Protein AF-A0A0M9A047-F1 (afdb_monomer_lite)

InterPro domains:
  IPR001357 BRCT domain [PF00533] (58-125)
  IPR001357 BRCT domain [PS50172] (48-127)
  IPR001357 BRCT domain [PS50172] (145-194)
  IPR001357 BRCT domain [SM00292] (45-128)
  IPR022047 Microcephalin-like [PTHR14625] (48-127)
  IPR036420 BRCT domain superfamily [G3DSA:3.40.50.10190] (57-127)
  IPR036420 BRCT domain superfamily [G3DSA:3.40.50.10190] (128-192)
  IPR036420 BRCT domain superfamily [SSF52113] (58-127)
  IPR036420 BRCT domain superfamily [SSF52113] (132-192)

Sequence (194 aa):
MINDDILQRLEENRENFNREKTRNVYTEGRNSSDDFQLLKNSFIVHVMKNKTRENRLNIVATGLSNEDKDIVKSVVKILGLAKIESNVTKNTTHVVTTGIRTINLLHGIIRGCWLVTLEWVLKSLEKTCGYIYVQKNTTPPYKILRDLIKAAGGSVTECPETARILIGIGGLKETWILDCITSGELQSHDQYKQ

Foldseek 3Di:
DPDPVVVVVVVVVVVVVVVVVVPDPDDDDDDPPPPPDDDPDDDDPPVPVDPDDLQEAEEEEPQDDPVLVVVLVVLSVVLVRYDYDPADDLRHAEYEHPPPPDPRVVSCVVNVHHYHYSVVSVVVSQPRQWEEEEDQPAVVGPVVLQVLCVVLSHHYDPDPVRGPAYEDDQGFDSVQSVCCSVVVHRDDRPVGGD

Structure (mmCIF, N/CA/C/O backbone):
data_AF-A0A0M9A047-F1
#
_entry.id   AF-A0A0M9A047-F1
#
loop_
_atom_site.group_PDB
_atom_site.id
_atom_site.type_symbol
_atom_site.label_atom_id
_atom_site.label_alt_id
_atom_site.label_comp_id
_atom_site.label_asym_id
_atom_site.label_entity_id
_atom_site.label_seq_id
_atom_site.pdbx_PDB_ins_code
_atom_site.Cartn_x
_atom_site.Cartn_y
_atom_site.Cartn_z
_atom_site.occupancy
_atom_site.B_iso_or_equiv
_atom_site.auth_seq_id
_atom_site.auth_comp_id
_atom_site.auth_asym_id
_atom_site.auth_atom_id
_atom_site.pdbx_PDB_model_num
ATOM 1 N N . MET A 1 1 ? -34.992 15.340 -78.159 1.00 50.16 1 MET A N 1
ATOM 2 C CA . MET A 1 1 ? -34.455 14.115 -77.535 1.00 50.16 1 MET A CA 1
ATOM 3 C C . MET A 1 1 ? -33.390 14.554 -76.555 1.00 50.16 1 MET A C 1
ATOM 5 O O . MET A 1 1 ? -32.298 14.906 -76.974 1.00 50.16 1 MET A O 1
ATOM 9 N N . ILE A 1 2 ? -33.763 14.703 -75.286 1.00 50.91 2 ILE A N 1
ATOM 10 C CA . ILE A 1 2 ? -32.805 14.981 -74.214 1.00 50.91 2 ILE A CA 1
ATOM 11 C C . ILE A 1 2 ? -32.234 13.615 -73.842 1.00 50.91 2 ILE A C 1
ATOM 13 O O . ILE A 1 2 ? -32.997 12.698 -73.567 1.00 50.91 2 ILE A O 1
ATOM 17 N N . ASN A 1 3 ? -30.921 13.468 -73.991 1.00 52.72 3 ASN A N 1
ATOM 18 C CA . ASN A 1 3 ? -30.223 12.189 -73.928 1.00 52.72 3 ASN A CA 1
ATOM 19 C C . ASN A 1 3 ? -30.379 11.552 -72.540 1.00 52.72 3 ASN A C 1
ATOM 21 O O . ASN A 1 3 ? -29.843 12.089 -71.571 1.00 52.72 3 ASN A O 1
ATOM 25 N N . ASP A 1 4 ? -31.034 10.391 -72.462 1.00 64.38 4 ASP A N 1
ATOM 26 C CA . ASP A 1 4 ? -31.143 9.580 -71.236 1.00 64.38 4 ASP A CA 1
ATOM 27 C C . ASP A 1 4 ? -29.761 9.235 -70.632 1.00 64.38 4 ASP A C 1
ATOM 29 O O . ASP A 1 4 ? -29.622 9.091 -69.420 1.00 64.38 4 ASP A O 1
ATOM 33 N N . ASP A 1 5 ? -28.706 9.237 -71.456 1.00 61.94 5 ASP A N 1
ATOM 34 C CA . ASP A 1 5 ? -27.296 9.101 -71.049 1.00 61.94 5 ASP A CA 1
ATOM 35 C C . ASP A 1 5 ? -26.805 10.264 -70.153 1.00 61.94 5 ASP A C 1
ATOM 37 O O . ASP A 1 5 ? -25.947 10.077 -69.294 1.00 61.94 5 ASP A O 1
ATOM 41 N N . ILE A 1 6 ? -27.363 11.474 -70.292 1.00 57.88 6 ILE A N 1
ATOM 42 C CA . ILE A 1 6 ? -26.979 12.634 -69.465 1.00 57.88 6 ILE A CA 1
ATOM 43 C C . ILE A 1 6 ? -27.599 12.536 -68.067 1.00 57.88 6 ILE A C 1
ATOM 45 O O . ILE A 1 6 ? -26.921 12.832 -67.084 1.00 57.88 6 ILE A O 1
ATOM 49 N N . LEU A 1 7 ? -28.861 12.105 -67.961 1.00 56.91 7 LEU A N 1
ATOM 50 C CA . LEU A 1 7 ? -29.534 11.926 -66.669 1.00 56.91 7 LEU A CA 1
ATOM 51 C C . LEU A 1 7 ? -28.880 10.800 -65.861 1.00 56.91 7 LEU A C 1
ATOM 53 O O . LEU A 1 7 ? -28.577 10.995 -64.687 1.00 56.91 7 LEU A O 1
ATOM 57 N N . GLN A 1 8 ? -28.531 9.691 -66.516 1.00 65.38 8 GLN A N 1
ATOM 58 C CA . GLN A 1 8 ? -27.826 8.584 -65.871 1.00 65.38 8 GLN A CA 1
ATOM 59 C C . GLN A 1 8 ? -26.443 8.999 -65.335 1.00 65.38 8 GLN A C 1
ATOM 61 O O . GLN A 1 8 ? -26.103 8.697 -64.191 1.00 65.38 8 GLN A O 1
ATOM 66 N N . ARG A 1 9 ? -25.674 9.780 -66.107 1.00 63.53 9 ARG A N 1
ATOM 67 C CA . ARG A 1 9 ? -24.371 10.313 -65.666 1.00 63.53 9 ARG A CA 1
ATOM 68 C C . ARG A 1 9 ? -24.485 11.329 -64.528 1.00 63.53 9 ARG A C 1
ATOM 70 O O . ARG A 1 9 ? -23.569 11.438 -63.716 1.00 63.53 9 ARG A O 1
ATOM 77 N N . LEU A 1 10 ? -25.579 12.089 -64.449 1.00 62.34 10 LEU A N 1
ATOM 78 C CA . LEU A 1 10 ? -25.821 13.032 -63.351 1.00 62.34 10 LEU A CA 1
ATOM 79 C C . LEU A 1 10 ? -26.200 12.311 -62.049 1.00 62.34 10 LEU A C 1
ATOM 81 O O . LEU A 1 10 ? -25.733 12.715 -60.982 1.00 62.34 10 LEU A O 1
ATOM 85 N N . GLU A 1 11 ? -26.979 11.230 -62.130 1.00 68.56 11 GLU A N 1
ATOM 86 C CA . GLU A 1 11 ? -27.307 10.369 -60.986 1.00 68.56 11 GLU A CA 1
ATOM 87 C C . GLU A 1 11 ? -26.053 9.645 -60.454 1.00 68.56 11 GLU A C 1
ATOM 89 O O . GLU A 1 11 ? -25.784 9.663 -59.251 1.00 68.56 11 GLU A O 1
ATOM 94 N N . GLU A 1 12 ? -25.221 9.096 -61.349 1.00 63.94 12 GLU A N 1
ATOM 95 C CA . GLU A 1 12 ? -23.942 8.461 -60.995 1.00 63.94 12 GLU A CA 1
ATOM 96 C C . GLU A 1 12 ? -22.948 9.460 -60.378 1.00 63.94 12 GLU A C 1
ATOM 98 O O . GLU A 1 12 ? -22.279 9.151 -59.388 1.00 63.94 12 GLU A O 1
ATOM 103 N N . ASN A 1 13 ? -22.892 10.694 -60.892 1.00 62.34 13 ASN A N 1
ATOM 104 C CA . ASN A 1 13 ? -22.060 11.754 -60.318 1.00 62.34 13 ASN A CA 1
ATOM 105 C C . ASN A 1 13 ? -22.552 12.202 -58.932 1.00 62.34 13 ASN A C 1
ATOM 107 O O . ASN A 1 13 ? -21.732 12.512 -58.067 1.00 62.34 13 ASN A O 1
ATOM 111 N N . ARG A 1 14 ? -23.867 12.202 -58.676 1.00 61.81 14 ARG A N 1
ATOM 112 C CA . ARG A 1 14 ? -24.449 12.535 -57.363 1.00 61.81 14 ARG A CA 1
ATOM 113 C C . ARG A 1 14 ? -24.170 11.451 -56.312 1.00 61.81 14 ARG A C 1
ATOM 115 O O . ARG A 1 14 ? -23.901 11.779 -55.155 1.00 61.81 14 ARG A O 1
ATOM 122 N N . GLU A 1 15 ? -24.169 10.180 -56.710 1.00 58.31 15 GLU A N 1
ATOM 123 C CA . GLU A 1 15 ? -23.770 9.049 -55.859 1.00 58.31 15 GLU A CA 1
ATOM 124 C C . GLU A 1 15 ? -22.253 9.038 -55.577 1.00 58.31 15 GLU A C 1
ATOM 126 O O . GLU A 1 15 ? -21.831 8.813 -54.437 1.00 58.31 15 GLU A O 1
ATOM 131 N N . ASN A 1 16 ? -21.418 9.363 -56.573 1.00 54.06 16 ASN A N 1
ATOM 132 C CA . ASN A 1 16 ? -19.965 9.485 -56.399 1.00 54.06 16 ASN A CA 1
ATOM 133 C C . ASN A 1 16 ? -19.574 10.690 -55.523 1.00 54.06 16 ASN A C 1
ATOM 135 O O . ASN A 1 16 ? -18.730 10.546 -54.640 1.00 54.06 16 ASN A O 1
ATOM 139 N N . PHE A 1 17 ? -20.261 11.829 -55.657 1.00 42.66 17 PHE A N 1
ATOM 140 C CA . PHE A 1 17 ? -20.052 13.021 -54.823 1.00 42.66 17 PHE A CA 1
ATOM 141 C C . PHE A 1 17 ? -20.391 12.778 -53.338 1.00 42.66 17 PHE A C 1
ATOM 143 O O . PHE A 1 17 ? -19.681 13.242 -52.443 1.00 42.66 17 PHE A O 1
ATOM 150 N N . ASN A 1 18 ? -21.429 11.983 -53.047 1.00 47.41 18 ASN A N 1
ATOM 151 C CA . ASN A 1 18 ? -21.755 11.582 -51.673 1.00 47.41 18 ASN A CA 1
ATOM 152 C C . ASN A 1 18 ? -20.780 10.526 -51.111 1.00 47.41 18 ASN A C 1
ATOM 154 O O . ASN A 1 18 ? -20.504 10.548 -49.910 1.00 47.41 18 ASN A O 1
ATOM 158 N N . ARG A 1 19 ? -20.193 9.656 -51.953 1.00 47.56 19 ARG A N 1
ATOM 159 C CA . ARG A 1 19 ? -19.107 8.734 -51.551 1.00 47.56 19 ARG A CA 1
ATOM 160 C C . ARG A 1 19 ? -17.773 9.444 -51.307 1.00 47.56 19 ARG A C 1
ATOM 162 O O . ARG A 1 19 ? -17.043 9.042 -50.398 1.00 47.56 19 ARG A O 1
ATOM 169 N N . GLU A 1 20 ? -17.456 10.494 -52.060 1.00 48.78 20 GLU A N 1
ATOM 170 C CA . GLU A 1 20 ? -16.214 11.271 -51.911 1.00 48.78 20 GLU A CA 1
ATOM 171 C C . GLU A 1 20 ? -16.256 12.253 -50.731 1.00 48.78 20 GLU A C 1
ATOM 173 O O . GLU A 1 20 ? -15.244 12.410 -50.044 1.00 48.78 20 GLU A O 1
ATOM 178 N N . LYS A 1 21 ? -17.437 12.786 -50.372 1.00 42.41 21 LYS A N 1
ATOM 179 C CA . LYS A 1 21 ? -17.639 13.541 -49.117 1.00 42.41 21 LYS A CA 1
ATOM 180 C C . LYS A 1 21 ? -17.381 12.693 -47.860 1.00 42.41 21 LYS A C 1
ATOM 182 O O . LYS A 1 21 ? -17.056 13.237 -46.809 1.00 42.41 21 LYS A O 1
ATOM 187 N N . THR A 1 22 ? -17.472 11.363 -47.973 1.00 42.00 22 THR A N 1
ATOM 188 C CA . THR A 1 22 ? -17.085 10.407 -46.918 1.00 42.00 22 THR A CA 1
ATOM 189 C C . THR A 1 22 ? -15.661 9.859 -47.048 1.00 42.00 22 THR A C 1
ATOM 191 O O . THR A 1 22 ? -15.289 9.002 -46.248 1.00 42.00 22 THR A O 1
ATOM 194 N N . ARG A 1 23 ? -14.856 10.305 -48.029 1.00 39.84 23 ARG A N 1
ATOM 195 C CA . ARG A 1 23 ? -13.542 9.695 -48.285 1.00 39.84 23 ARG A CA 1
ATOM 196 C C . ARG A 1 23 ? -12.315 10.590 -48.290 1.00 39.84 23 ARG A C 1
ATOM 198 O O . ARG A 1 23 ? -11.285 10.006 -48.007 1.00 39.84 23 ARG A O 1
ATOM 205 N N . ASN A 1 24 ? -12.340 11.909 -48.513 1.00 36.28 24 ASN A N 1
ATOM 206 C CA . ASN A 1 24 ? -11.083 12.684 -48.439 1.00 36.28 24 ASN A CA 1
ATOM 207 C C . ASN A 1 24 ? -11.260 14.179 -48.125 1.00 36.28 24 ASN A C 1
ATOM 209 O O . ASN A 1 24 ? -11.639 14.975 -48.976 1.00 36.28 24 ASN A O 1
ATOM 213 N N . VAL A 1 25 ? -10.873 14.551 -46.910 1.00 34.16 25 VAL A N 1
ATOM 214 C CA . VAL A 1 25 ? -10.407 15.879 -46.488 1.00 34.16 25 VAL A CA 1
ATOM 215 C C . VAL A 1 25 ? -9.203 15.519 -45.595 1.00 34.16 25 VAL A C 1
ATOM 217 O O . VAL A 1 25 ? -9.425 14.928 -44.547 1.00 34.16 25 VAL A O 1
ATOM 220 N N . TYR A 1 26 ? -7.920 15.617 -45.962 1.00 31.20 26 TYR A N 1
ATOM 221 C CA . TYR A 1 26 ? -7.177 16.537 -46.824 1.00 31.20 26 TYR A CA 1
ATOM 222 C C . TYR A 1 26 ? -6.033 15.840 -47.593 1.00 31.20 26 TYR A C 1
ATOM 224 O O . TYR A 1 26 ? -5.486 14.827 -47.163 1.00 31.20 26 TYR A O 1
ATOM 232 N N . THR A 1 27 ? -5.648 16.459 -48.708 1.00 34.66 27 THR A N 1
ATOM 233 C CA . THR A 1 27 ? -4.403 16.278 -49.465 1.00 34.66 27 THR A CA 1
ATOM 234 C C . THR A 1 27 ? -3.173 16.860 -48.758 1.00 34.66 27 THR A C 1
ATOM 236 O O . THR A 1 27 ? -3.272 17.863 -48.059 1.00 34.66 27 THR A O 1
ATOM 239 N N . GLU A 1 28 ? -2.024 16.241 -49.043 1.00 41.75 28 GLU A N 1
ATOM 240 C CA . GLU A 1 28 ? -0.636 16.730 -48.993 1.00 41.75 28 GLU A CA 1
ATOM 241 C C . GLU A 1 28 ? -0.353 18.121 -48.391 1.00 41.75 28 GLU A C 1
ATOM 243 O O . GLU A 1 28 ? -0.487 19.162 -49.030 1.00 41.75 28 GLU A O 1
ATOM 248 N N . GLY A 1 29 ? 0.239 18.086 -47.199 1.00 33.75 29 GLY A N 1
ATOM 249 C CA . GLY A 1 29 ? 1.131 19.098 -46.651 1.00 33.75 29 GLY A CA 1
ATOM 250 C C . GLY A 1 29 ? 2.028 18.404 -45.630 1.00 33.75 29 GLY A C 1
ATOM 251 O O . GLY A 1 29 ? 1.548 17.888 -44.631 1.00 33.75 29 GLY A O 1
ATOM 252 N N . ARG A 1 30 ? 3.332 18.299 -45.899 1.00 47.03 30 ARG A N 1
ATOM 253 C CA . ARG A 1 30 ? 4.301 17.764 -44.933 1.00 47.03 30 ARG A CA 1
ATOM 254 C C . ARG A 1 30 ? 4.487 18.779 -43.802 1.00 47.03 30 ARG A C 1
ATOM 256 O O . ARG A 1 30 ? 5.314 19.677 -43.920 1.00 47.03 30 ARG A O 1
ATOM 263 N N . ASN A 1 31 ? 3.757 18.625 -42.705 1.00 33.34 31 ASN A N 1
ATOM 264 C CA . ASN A 1 31 ? 4.048 19.284 -41.435 1.00 33.34 31 ASN A CA 1
ATOM 265 C C . ASN A 1 31 ? 3.847 18.308 -40.259 1.00 33.34 31 ASN A C 1
ATOM 267 O O . ASN A 1 31 ? 2.860 17.596 -40.144 1.00 33.34 31 ASN A O 1
ATOM 271 N N . SER A 1 32 ? 4.864 18.254 -39.402 1.00 44.66 32 SER A N 1
ATOM 272 C CA . SER A 1 32 ? 5.112 17.268 -38.340 1.00 44.66 32 SER A CA 1
ATOM 273 C C . SER A 1 32 ? 4.207 17.422 -37.097 1.00 44.66 32 SER A C 1
ATOM 275 O O . SER A 1 32 ? 4.705 17.324 -35.978 1.00 44.66 32 SER A O 1
ATOM 277 N N . SER A 1 33 ? 2.911 17.721 -37.252 1.00 46.06 33 SER A N 1
ATOM 278 C CA . SER A 1 33 ? 2.052 18.119 -36.115 1.00 46.06 33 SER A CA 1
ATOM 279 C C . SER A 1 33 ? 0.738 17.341 -35.929 1.00 46.06 33 SER A C 1
ATOM 281 O O . SER A 1 33 ? 0.033 17.628 -34.964 1.00 46.06 33 SER A O 1
ATOM 283 N N . ASP A 1 34 ? 0.413 16.351 -36.766 1.00 45.91 34 ASP A N 1
ATOM 284 C CA . ASP A 1 34 ? -0.903 15.674 -36.739 1.00 45.91 34 ASP A CA 1
ATOM 285 C C . ASP A 1 34 ? -0.906 14.237 -36.163 1.00 45.91 34 ASP A C 1
ATOM 287 O O . ASP A 1 34 ? -1.873 13.496 -36.337 1.00 45.91 34 ASP A O 1
ATOM 291 N N . ASP A 1 35 ? 0.113 13.836 -35.391 1.00 44.59 35 ASP A N 1
ATOM 292 C CA . ASP A 1 35 ? 0.242 12.482 -34.799 1.00 44.59 35 ASP A CA 1
ATOM 293 C C . ASP A 1 35 ? -0.843 12.103 -33.756 1.00 44.59 35 ASP A C 1
ATOM 295 O O . ASP A 1 35 ? -0.841 10.995 -33.216 1.00 44.59 35 ASP A O 1
ATOM 299 N N . PHE A 1 36 ? -1.809 12.986 -33.477 1.00 48.19 36 PHE A N 1
ATOM 300 C CA . PHE A 1 36 ? -2.936 12.733 -32.572 1.00 48.19 36 PHE A CA 1
ATOM 301 C C . PHE A 1 36 ? -4.293 12.859 -33.279 1.00 48.19 36 PHE A C 1
ATOM 303 O O . PHE A 1 36 ? -5.165 13.610 -32.845 1.00 48.19 36 PHE A O 1
ATOM 310 N N . GLN A 1 37 ? -4.514 12.103 -34.354 1.00 45.25 37 GLN A N 1
ATOM 311 C CA . GLN A 1 37 ? -5.855 11.906 -34.915 1.00 45.25 37 GLN A CA 1
ATOM 312 C C . GLN A 1 37 ? -6.245 10.423 -34.828 1.00 45.25 37 GLN A C 1
ATOM 314 O O . GLN A 1 37 ? -5.610 9.540 -35.401 1.00 45.25 37 GLN A O 1
ATOM 319 N N . LEU A 1 38 ? -7.296 10.152 -34.047 1.00 40.28 38 LEU A N 1
ATOM 320 C CA . LEU A 1 38 ? -7.864 8.825 -33.798 1.00 40.28 38 LEU A CA 1
ATOM 321 C C . LEU A 1 38 ? -8.307 8.159 -35.110 1.00 40.28 38 LEU A C 1
ATOM 323 O O . LEU A 1 38 ? -9.191 8.675 -35.797 1.00 40.28 38 LEU A O 1
ATOM 327 N N . LEU A 1 39 ? -7.776 6.964 -35.403 1.00 38.94 39 LEU A N 1
ATOM 328 C CA . LEU A 1 39 ? -8.318 6.071 -36.430 1.00 38.94 39 LEU A CA 1
ATOM 329 C C . LEU A 1 39 ? -9.778 5.722 -36.096 1.00 38.94 39 LEU A C 1
ATOM 331 O O . LEU A 1 39 ? -10.069 4.821 -35.310 1.00 38.94 39 LEU A O 1
ATOM 335 N N . LYS A 1 40 ? -10.715 6.420 -36.735 1.00 46.47 40 LYS A N 1
ATOM 336 C CA . LYS A 1 40 ? -12.099 5.973 -36.870 1.00 46.47 40 LYS A CA 1
ATOM 337 C C . LYS A 1 40 ? -12.182 5.048 -38.081 1.00 46.47 40 LYS A C 1
ATOM 339 O O . LYS A 1 40 ? -12.438 5.507 -39.185 1.00 46.47 40 LYS A O 1
ATOM 344 N N . ASN A 1 41 ? -11.978 3.748 -37.867 1.00 34.81 41 ASN A N 1
ATOM 345 C CA . ASN A 1 41 ? -12.730 2.740 -38.610 1.00 34.81 41 ASN A CA 1
ATOM 346 C C . ASN A 1 41 ? -12.824 1.413 -37.843 1.00 34.81 41 ASN A C 1
ATOM 348 O O . ASN A 1 41 ? -11.834 0.838 -37.399 1.00 34.81 41 ASN A O 1
ATOM 352 N N . SER A 1 42 ? -14.072 0.985 -37.681 1.00 40.88 42 SER A N 1
ATOM 353 C CA . SER A 1 42 ? -14.591 -0.149 -36.927 1.00 40.88 42 SER A CA 1
ATOM 354 C C . SER A 1 42 ? -13.848 -1.470 -37.139 1.00 40.88 42 SER A C 1
ATOM 356 O O . SER A 1 42 ? -13.957 -2.089 -38.196 1.00 40.88 42 SER A O 1
ATOM 358 N N . PHE A 1 43 ? -13.219 -1.982 -36.079 1.00 33.53 43 PHE A N 1
ATOM 359 C CA . PHE A 1 43 ? -13.021 -3.421 -35.943 1.00 33.53 43 PHE A CA 1
ATOM 360 C C . PHE A 1 43 ? -14.305 -4.038 -35.395 1.00 33.53 43 PHE A C 1
ATOM 362 O O . PHE A 1 43 ? -14.800 -3.669 -34.331 1.00 33.53 43 PHE A O 1
ATOM 369 N N . ILE A 1 44 ? -14.851 -4.958 -36.183 1.00 36.59 44 ILE A N 1
ATOM 370 C CA . ILE A 1 44 ? -16.004 -5.800 -35.889 1.00 36.59 44 ILE A CA 1
ATOM 371 C C . ILE A 1 44 ? -15.950 -6.301 -34.442 1.00 36.59 44 ILE A C 1
ATOM 373 O O . ILE A 1 44 ? -15.043 -7.037 -34.050 1.00 36.59 44 ILE A O 1
ATOM 377 N N . VAL A 1 45 ? -16.963 -5.922 -33.661 1.00 33.94 45 VAL A N 1
ATOM 378 C CA . VAL A 1 45 ? -17.222 -6.474 -32.334 1.00 33.94 45 VAL A CA 1
ATOM 379 C C . VAL A 1 45 ? -17.729 -7.903 -32.522 1.00 33.94 45 VAL A C 1
ATOM 381 O O . VAL A 1 45 ? -18.929 -8.159 -32.571 1.00 33.94 45 VAL A O 1
ATOM 384 N N . HIS A 1 46 ? -16.812 -8.863 -32.624 1.00 36.47 46 HIS A N 1
ATOM 385 C CA . HIS A 1 46 ? -17.133 -10.217 -32.199 1.00 36.47 46 HIS A CA 1
ATOM 386 C C . HIS A 1 46 ? -17.275 -10.162 -30.677 1.00 36.47 46 HIS A C 1
ATOM 388 O O . HIS A 1 46 ? -16.280 -10.160 -29.949 1.00 36.47 46 HIS A O 1
ATOM 394 N N . VAL A 1 47 ? -18.522 -10.082 -30.195 1.00 41.09 47 VAL A N 1
ATOM 395 C CA . VAL A 1 47 ? -18.875 -10.347 -28.794 1.00 41.09 47 VAL A CA 1
ATOM 396 C C . VAL A 1 47 ? -18.612 -11.830 -28.541 1.00 41.09 47 VAL A C 1
ATOM 398 O O . VAL A 1 47 ? -19.504 -12.675 -28.517 1.00 41.09 47 VAL A O 1
ATOM 401 N N . MET A 1 48 ? -17.336 -12.163 -28.401 1.00 33.19 48 MET A N 1
ATOM 402 C CA . MET A 1 48 ? -16.900 -13.423 -27.845 1.00 33.19 48 MET A CA 1
ATOM 403 C C . MET A 1 48 ? -17.205 -13.316 -26.354 1.00 33.19 48 MET A C 1
ATOM 405 O O . MET A 1 48 ? -16.712 -12.410 -25.681 1.00 33.19 48 MET A O 1
ATOM 409 N N . LYS A 1 49 ? -18.098 -14.181 -25.859 1.00 43.94 49 LYS A N 1
ATOM 410 C CA . LYS A 1 49 ? -18.422 -14.313 -24.434 1.00 43.94 49 LYS A CA 1
ATOM 411 C C . LYS A 1 49 ? -17.131 -14.606 -23.671 1.00 43.94 49 LYS A C 1
ATOM 413 O O . LYS A 1 49 ? -16.739 -15.759 -23.499 1.00 43.94 49 LYS A O 1
ATOM 418 N N . ASN A 1 50 ? -16.442 -13.556 -23.243 1.00 37.84 50 ASN A N 1
ATOM 419 C CA . ASN A 1 50 ? -15.218 -13.684 -22.485 1.00 37.84 50 ASN A CA 1
ATOM 420 C C . ASN A 1 50 ? -15.613 -14.036 -21.058 1.00 37.84 50 ASN A C 1
ATOM 422 O O . ASN A 1 50 ? -16.048 -13.183 -20.290 1.00 37.84 50 ASN A O 1
ATOM 426 N N . LYS A 1 51 ? -15.460 -15.326 -20.736 1.00 43.22 51 LYS A N 1
ATOM 427 C CA . LYS A 1 51 ? -15.256 -15.838 -19.378 1.00 43.22 51 LYS A CA 1
ATOM 428 C C . LYS A 1 51 ? -14.479 -14.776 -18.602 1.00 43.22 51 LYS A C 1
ATOM 430 O O . LYS A 1 51 ? -13.357 -14.465 -19.001 1.00 43.22 51 LYS A O 1
ATOM 435 N N . THR A 1 52 ? -15.113 -14.173 -17.599 1.00 43.12 52 THR A N 1
ATOM 436 C CA . THR A 1 52 ? -14.583 -13.078 -16.779 1.00 43.12 52 THR A CA 1
ATOM 437 C C . THR A 1 52 ? -13.156 -13.407 -16.364 1.00 43.12 52 THR A C 1
ATOM 439 O O . THR A 1 52 ? -12.931 -14.188 -15.441 1.00 43.12 52 THR A O 1
ATOM 442 N N . ARG A 1 53 ? -12.172 -12.874 -17.096 1.00 53.28 53 ARG A N 1
ATOM 443 C CA . ARG A 1 53 ? -10.787 -12.896 -16.647 1.00 53.28 53 ARG A CA 1
ATOM 444 C C . ARG A 1 53 ? -10.789 -11.983 -15.434 1.00 53.28 53 ARG A C 1
ATOM 446 O O . ARG A 1 53 ? -11.139 -10.815 -15.579 1.00 53.28 53 ARG A O 1
ATOM 453 N N . GLU A 1 54 ? -10.482 -12.518 -14.255 1.00 55.22 54 GLU A N 1
ATOM 454 C CA . GLU A 1 54 ? -10.146 -11.687 -13.099 1.00 55.22 54 GLU A CA 1
ATOM 455 C C . GLU A 1 54 ? -9.175 -10.617 -13.598 1.00 55.22 54 GLU A C 1
ATOM 457 O O . GLU A 1 54 ? -8.114 -10.947 -14.134 1.00 55.22 54 GLU A O 1
ATOM 462 N N . ASN A 1 55 ? -9.594 -9.354 -13.551 1.00 57.94 55 ASN A N 1
ATOM 463 C CA . ASN A 1 55 ? -8.891 -8.251 -14.193 1.00 57.94 55 ASN A CA 1
ATOM 464 C C . ASN A 1 55 ? -7.658 -7.889 -13.349 1.00 57.94 55 ASN A C 1
ATOM 466 O O . ASN A 1 55 ? -7.644 -6.880 -12.651 1.00 57.94 55 ASN A O 1
ATOM 470 N N . ARG A 1 56 ? -6.663 -8.785 -13.328 1.00 79.44 56 ARG A N 1
ATOM 471 C CA . ARG A 1 56 ? -5.458 -8.671 -12.506 1.00 79.44 56 ARG A CA 1
ATOM 472 C C . ARG A 1 56 ? -4.434 -7.803 -13.225 1.00 79.44 56 ARG A C 1
ATOM 474 O O . ARG A 1 56 ? -3.995 -8.145 -14.324 1.00 79.44 56 ARG A O 1
ATOM 481 N N . LEU A 1 57 ? -4.030 -6.700 -12.602 1.00 92.19 57 LEU A N 1
ATOM 482 C CA . LEU A 1 57 ? -2.961 -5.848 -13.124 1.00 92.19 57 LEU A CA 1
ATOM 483 C C . LEU A 1 57 ? -1.630 -6.603 -13.060 1.00 92.19 57 LEU A C 1
ATOM 485 O O . LEU A 1 57 ? -1.248 -7.068 -11.993 1.00 92.19 57 LEU A O 1
ATOM 489 N N . ASN A 1 58 ? -0.892 -6.696 -14.166 1.00 95.50 58 ASN A N 1
ATOM 490 C CA . ASN A 1 58 ? 0.488 -7.196 -14.142 1.00 95.50 58 ASN A CA 1
ATOM 491 C C . ASN A 1 58 ? 1.444 -6.003 -14.129 1.00 95.50 58 ASN A C 1
ATOM 493 O O . ASN A 1 58 ? 1.440 -5.200 -15.072 1.00 95.50 58 ASN A O 1
ATOM 497 N N . ILE A 1 59 ? 2.221 -5.892 -13.055 1.00 97.00 59 ILE A N 1
ATOM 498 C CA . ILE A 1 59 ? 3.040 -4.733 -12.704 1.00 97.00 59 ILE A CA 1
ATOM 499 C C . ILE A 1 59 ? 4.515 -5.140 -12.671 1.00 97.00 59 ILE A C 1
ATOM 501 O O . ILE A 1 59 ? 4.867 -6.163 -12.088 1.00 97.00 59 ILE A O 1
ATOM 505 N N . VAL A 1 60 ? 5.385 -4.322 -13.258 1.00 98.12 60 VAL A N 1
ATOM 506 C CA . VAL A 1 60 ? 6.847 -4.462 -13.149 1.00 98.12 60 VAL A CA 1
ATOM 507 C C . VAL A 1 60 ? 7.415 -3.227 -12.460 1.00 98.12 60 VAL A C 1
ATOM 509 O O . VAL A 1 60 ? 7.102 -2.109 -12.852 1.00 98.12 60 VAL A O 1
ATOM 512 N N . ALA A 1 61 ? 8.265 -3.417 -11.453 1.00 97.81 61 ALA A N 1
ATOM 513 C CA . ALA A 1 61 ? 8.948 -2.337 -10.741 1.00 97.81 61 ALA A CA 1
ATOM 514 C C . ALA A 1 61 ? 10.412 -2.248 -11.203 1.00 97.81 61 ALA A C 1
ATOM 516 O O . ALA A 1 61 ? 11.174 -3.202 -11.036 1.00 97.81 61 ALA A O 1
ATOM 517 N N . THR A 1 62 ? 10.823 -1.122 -11.794 1.00 97.56 62 THR A N 1
ATOM 518 C CA . THR A 1 62 ? 12.167 -0.967 -12.377 1.00 97.56 62 THR A CA 1
ATOM 519 C C . THR A 1 62 ? 12.767 0.417 -12.145 1.00 97.56 62 THR A C 1
ATOM 521 O O . THR A 1 62 ? 12.061 1.420 -12.113 1.00 97.56 62 THR A O 1
ATOM 524 N N . GLY A 1 63 ? 14.094 0.489 -11.996 1.00 95.50 63 GLY A N 1
ATOM 525 C CA . GLY A 1 63 ? 14.782 1.745 -11.663 1.00 95.50 63 GLY A CA 1
ATOM 526 C C . GLY A 1 63 ? 14.494 2.258 -10.244 1.00 95.50 63 GLY A C 1
ATOM 527 O O . GLY A 1 63 ? 14.705 3.431 -9.966 1.00 95.50 63 GLY A O 1
ATOM 528 N N . LEU A 1 64 ? 13.986 1.394 -9.366 1.00 95.75 64 LEU A N 1
ATOM 529 C CA . LEU A 1 64 ? 13.690 1.677 -7.959 1.00 95.75 64 LEU A CA 1
ATOM 530 C C . LEU A 1 64 ? 14.758 1.051 -7.051 1.00 95.75 64 LEU A C 1
ATOM 532 O O . LEU A 1 64 ? 15.364 0.034 -7.430 1.00 95.75 64 LEU A O 1
ATOM 536 N N . SER A 1 65 ? 14.949 1.625 -5.861 1.00 96.62 65 SER A N 1
ATOM 537 C CA . SER A 1 65 ? 15.730 1.001 -4.789 1.00 96.62 65 SER A CA 1
ATOM 538 C C . SER A 1 65 ? 15.084 -0.319 -4.344 1.00 96.62 65 SER A C 1
ATOM 540 O O . SER A 1 65 ? 13.975 -0.666 -4.768 1.00 96.62 65 SER A O 1
ATOM 542 N N . ASN A 1 66 ? 15.786 -1.114 -3.537 1.00 95.44 66 ASN A N 1
ATOM 543 C CA . ASN A 1 66 ? 15.210 -2.372 -3.058 1.00 95.44 66 ASN A CA 1
ATOM 544 C C . ASN A 1 66 ? 14.068 -2.108 -2.072 1.00 95.44 66 ASN A C 1
ATOM 546 O O . ASN A 1 66 ? 13.038 -2.771 -2.155 1.00 95.44 66 ASN A O 1
ATOM 550 N N . GLU A 1 67 ? 14.208 -1.070 -1.251 1.00 95.69 67 GLU A N 1
ATOM 551 C CA . GLU A 1 67 ? 13.201 -0.605 -0.301 1.00 95.69 67 GLU A CA 1
ATOM 552 C C . GLU A 1 67 ? 11.910 -0.212 -1.035 1.00 95.69 67 GLU A C 1
ATOM 554 O O . GLU A 1 67 ? 10.832 -0.719 -0.726 1.00 95.69 67 GLU A O 1
ATOM 559 N N . ASP A 1 68 ? 12.018 0.599 -2.091 1.00 96.31 68 ASP A N 1
ATOM 560 C CA . ASP A 1 68 ? 10.864 1.022 -2.887 1.00 96.31 68 ASP A CA 1
ATOM 561 C C . ASP A 1 68 ? 10.200 -0.156 -3.612 1.00 96.31 68 ASP A C 1
ATOM 563 O O . ASP A 1 68 ? 8.973 -0.230 -3.717 1.00 96.31 68 ASP A O 1
ATOM 567 N N . LYS A 1 69 ? 10.988 -1.119 -4.110 1.00 96.00 69 LYS A N 1
ATOM 568 C CA . LYS A 1 69 ? 10.437 -2.345 -4.713 1.00 96.00 69 LYS A CA 1
ATOM 569 C C . LYS A 1 69 ? 9.662 -3.169 -3.692 1.00 96.00 69 LYS A C 1
ATOM 571 O O . LYS A 1 69 ? 8.640 -3.754 -4.053 1.00 96.00 69 LYS A O 1
ATOM 576 N N . ASP A 1 70 ? 10.130 -3.234 -2.453 1.00 95.50 70 ASP A N 1
ATOM 577 C CA . ASP A 1 70 ? 9.468 -3.978 -1.384 1.00 95.50 70 ASP A CA 1
ATOM 578 C C . ASP A 1 70 ? 8.182 -3.285 -0.918 1.00 95.50 70 ASP A C 1
ATOM 580 O O . ASP A 1 70 ? 7.173 -3.964 -0.694 1.00 95.50 70 ASP A O 1
ATOM 584 N N . ILE A 1 71 ? 8.148 -1.949 -0.925 1.00 93.88 71 ILE A N 1
ATOM 585 C CA . ILE A 1 71 ? 6.912 -1.171 -0.766 1.00 93.88 71 ILE A CA 1
ATOM 586 C C . ILE A 1 71 ? 5.917 -1.526 -1.879 1.00 93.88 71 ILE A C 1
ATOM 588 O O . ILE A 1 71 ? 4.780 -1.903 -1.592 1.00 93.88 71 ILE A O 1
ATOM 592 N N . VAL A 1 72 ? 6.338 -1.490 -3.150 1.00 95.56 72 VAL A N 1
ATOM 593 C CA . VAL A 1 72 ? 5.462 -1.823 -4.290 1.00 95.56 72 VAL A CA 1
ATOM 594 C C . VAL A 1 72 ? 4.920 -3.254 -4.184 1.00 95.56 72 VAL A C 1
ATOM 596 O O . VAL A 1 72 ? 3.723 -3.470 -4.388 1.00 95.56 72 VAL A O 1
ATOM 599 N N . LYS A 1 73 ? 5.761 -4.237 -3.830 1.00 93.94 73 LYS A N 1
ATOM 600 C CA . LYS A 1 73 ? 5.321 -5.627 -3.608 1.00 93.94 73 LYS A CA 1
ATOM 601 C C . LYS A 1 73 ? 4.280 -5.723 -2.494 1.00 93.94 73 LYS A C 1
ATOM 603 O O . LYS A 1 73 ? 3.283 -6.425 -2.665 1.00 93.94 73 LYS A O 1
ATOM 608 N N . SER A 1 74 ? 4.502 -5.027 -1.382 1.00 90.31 74 SER A N 1
ATOM 609 C CA . SER A 1 74 ? 3.606 -5.040 -0.222 1.00 90.31 74 SER A CA 1
ATOM 610 C C . SER A 1 74 ? 2.249 -4.431 -0.564 1.00 90.31 74 SER A C 1
ATOM 612 O O . SER A 1 74 ? 1.221 -5.062 -0.328 1.00 90.31 74 SER A O 1
ATOM 614 N N . VAL A 1 75 ? 2.237 -3.270 -1.227 1.00 89.69 75 VAL A N 1
ATOM 615 C CA . VAL A 1 75 ? 1.002 -2.631 -1.703 1.00 89.69 75 VAL A CA 1
ATOM 616 C C . VAL A 1 75 ? 0.245 -3.563 -2.647 1.00 89.69 75 VAL A C 1
ATOM 618 O O . VAL A 1 75 ? -0.931 -3.831 -2.428 1.00 89.69 75 VAL A O 1
ATOM 621 N N . VAL A 1 76 ? 0.910 -4.126 -3.661 1.00 90.75 76 VAL A N 1
ATOM 622 C CA . VAL A 1 76 ? 0.266 -5.040 -4.620 1.00 90.75 76 VAL A CA 1
ATOM 623 C C . VAL A 1 76 ? -0.325 -6.274 -3.935 1.00 90.75 76 VAL A C 1
ATOM 625 O O . VAL A 1 76 ? -1.423 -6.703 -4.298 1.00 90.75 76 VAL A O 1
ATOM 628 N N . LYS A 1 77 ? 0.357 -6.817 -2.920 1.00 86.88 77 LYS A N 1
ATOM 629 C CA . LYS A 1 77 ? -0.158 -7.923 -2.104 1.00 86.88 77 LYS A CA 1
ATOM 630 C C . LYS A 1 77 ? -1.435 -7.523 -1.357 1.00 86.88 77 LYS A C 1
ATOM 632 O O . LYS A 1 77 ? -2.387 -8.297 -1.372 1.00 86.88 77 LYS A O 1
ATOM 637 N N . ILE A 1 78 ? -1.472 -6.330 -0.759 1.00 82.44 78 ILE A N 1
ATOM 638 C CA . ILE A 1 78 ? -2.646 -5.813 -0.035 1.00 82.44 78 ILE A CA 1
ATOM 639 C C . ILE A 1 78 ? -3.822 -5.560 -0.987 1.00 82.44 78 ILE A C 1
ATOM 641 O O . ILE A 1 78 ? -4.957 -5.902 -0.665 1.00 82.44 78 ILE A O 1
ATOM 645 N N . LEU A 1 79 ? -3.566 -5.001 -2.175 1.00 83.19 79 LEU A N 1
ATOM 646 C CA . LEU A 1 79 ? -4.613 -4.727 -3.165 1.00 83.19 79 LEU A CA 1
ATOM 647 C C . LEU A 1 79 ? -5.287 -6.008 -3.680 1.00 83.19 79 LEU A C 1
ATOM 649 O O . LEU A 1 79 ? -6.447 -5.967 -4.081 1.00 83.19 79 LEU A O 1
ATOM 653 N N . GLY A 1 80 ? -4.563 -7.132 -3.741 1.00 79.75 80 GLY A N 1
ATOM 654 C CA . GLY A 1 80 ? -5.084 -8.450 -4.141 1.00 79.75 80 GLY A CA 1
ATOM 655 C C . GLY A 1 80 ? -5.488 -8.593 -5.620 1.00 79.75 80 GLY A C 1
ATOM 656 O O . GLY A 1 80 ? -5.575 -9.709 -6.134 1.00 79.75 80 GLY A O 1
ATOM 657 N N . LEU A 1 81 ? -5.671 -7.480 -6.335 1.00 83.25 81 LEU A N 1
ATOM 658 C CA . LEU A 1 81 ? -6.071 -7.399 -7.745 1.00 83.25 81 LEU A CA 1
ATOM 659 C C . LEU A 1 81 ? -4.886 -7.159 -8.695 1.00 83.25 81 LEU A C 1
ATOM 661 O O . LEU A 1 81 ? -5.075 -6.822 -9.862 1.00 83.25 81 LEU A O 1
ATOM 665 N N . ALA A 1 82 ? -3.654 -7.319 -8.217 1.00 90.88 82 ALA A N 1
ATOM 666 C CA . ALA A 1 82 ? -2.447 -7.112 -9.006 1.00 90.88 82 ALA A CA 1
ATOM 667 C C . ALA A 1 82 ? -1.414 -8.227 -8.772 1.00 90.88 82 ALA A C 1
ATOM 669 O O . ALA A 1 82 ? -1.467 -8.967 -7.790 1.00 90.88 82 ALA A O 1
ATOM 670 N N . LYS A 1 83 ? -0.483 -8.371 -9.713 1.00 93.50 83 LYS A N 1
ATOM 671 C CA . LYS A 1 83 ? 0.626 -9.325 -9.707 1.00 93.50 83 LYS A CA 1
ATOM 672 C C . LYS A 1 83 ? 1.910 -8.588 -10.071 1.00 93.50 83 LYS A C 1
ATOM 674 O O . LYS A 1 83 ? 1.927 -7.823 -11.033 1.00 93.50 83 LYS A O 1
ATOM 679 N N . ILE A 1 84 ? 2.986 -8.864 -9.337 1.00 95.56 84 ILE A N 1
ATOM 680 C CA . ILE A 1 84 ? 4.330 -8.372 -9.658 1.00 95.56 84 ILE A CA 1
ATOM 681 C C . ILE A 1 84 ? 5.054 -9.371 -10.564 1.00 95.56 84 ILE A C 1
ATOM 683 O O . ILE A 1 84 ? 5.055 -10.574 -10.298 1.00 95.56 84 ILE A O 1
ATOM 687 N N . GLU A 1 85 ? 5.699 -8.865 -11.612 1.00 95.50 85 GLU A N 1
ATOM 688 C CA . GLU A 1 85 ? 6.627 -9.608 -12.467 1.00 95.50 85 GLU A CA 1
ATOM 689 C C . GLU A 1 85 ? 8.019 -8.954 -12.437 1.00 95.50 85 GLU A C 1
ATOM 691 O O . GLU A 1 85 ? 8.157 -7.750 -12.216 1.00 95.50 85 GLU A O 1
ATOM 696 N N . SER A 1 86 ? 9.072 -9.751 -12.636 1.00 95.00 86 SER A N 1
ATOM 697 C CA . SER A 1 86 ? 10.461 -9.266 -12.639 1.00 95.00 86 SER A CA 1
ATOM 698 C C . SER A 1 86 ? 10.853 -8.580 -13.947 1.00 95.00 86 SER A C 1
ATOM 700 O O . SER A 1 86 ? 11.685 -7.675 -13.946 1.00 95.00 86 SER A O 1
ATOM 702 N N . ASN A 1 87 ? 10.250 -9.005 -15.055 1.00 97.25 87 ASN A N 1
ATOM 703 C CA . ASN A 1 87 ? 10.532 -8.508 -16.392 1.00 97.25 87 ASN A CA 1
ATOM 704 C C . ASN A 1 87 ? 9.241 -8.156 -17.112 1.00 97.25 87 ASN A C 1
ATOM 706 O O . ASN A 1 87 ? 8.199 -8.763 -16.866 1.00 97.25 87 ASN A O 1
ATOM 710 N N . VAL A 1 88 ? 9.330 -7.206 -18.037 1.00 97.75 88 VAL A N 1
ATOM 711 C CA . VAL A 1 88 ? 8.200 -6.844 -18.888 1.00 97.75 88 VAL A CA 1
ATOM 712 C C . VAL A 1 88 ? 7.869 -7.989 -19.848 1.00 97.75 88 VAL A C 1
ATOM 714 O O . VAL A 1 88 ? 8.689 -8.444 -20.646 1.00 97.75 88 VAL A O 1
ATOM 717 N N . THR A 1 89 ? 6.626 -8.455 -19.787 1.00 96.44 89 THR A N 1
ATOM 718 C CA . THR A 1 89 ? 6.064 -9.512 -20.628 1.00 96.44 89 THR A CA 1
ATOM 719 C C . THR A 1 89 ? 4.952 -8.961 -21.522 1.00 96.44 89 THR A C 1
ATOM 721 O O . THR A 1 89 ? 4.578 -7.793 -21.457 1.00 96.44 89 THR A O 1
ATOM 724 N N . LYS A 1 90 ? 4.378 -9.816 -22.378 1.00 94.56 90 LYS A N 1
ATOM 725 C CA . LYS A 1 90 ? 3.196 -9.469 -23.189 1.00 94.56 90 LYS A CA 1
ATOM 726 C C . LYS A 1 90 ? 1.930 -9.199 -22.372 1.00 94.56 90 LYS A C 1
ATOM 728 O O . LYS A 1 90 ? 0.989 -8.635 -22.911 1.00 94.56 90 LYS A O 1
ATOM 733 N N . ASN A 1 91 ? 1.909 -9.629 -21.112 1.00 93.94 91 ASN A N 1
ATOM 734 C CA . ASN A 1 91 ? 0.772 -9.443 -20.220 1.00 93.94 91 ASN A CA 1
ATOM 735 C C . ASN A 1 91 ? 0.977 -8.254 -19.274 1.00 93.94 91 ASN A C 1
ATOM 737 O O . ASN A 1 91 ? 0.040 -7.903 -18.559 1.00 93.94 91 ASN A O 1
ATOM 741 N N . THR A 1 92 ? 2.180 -7.666 -19.233 1.00 96.44 92 THR A N 1
ATOM 742 C CA . THR A 1 92 ? 2.475 -6.495 -18.406 1.00 96.44 92 THR A CA 1
ATOM 743 C C . THR A 1 92 ? 1.615 -5.322 -18.848 1.00 96.44 92 THR A C 1
ATOM 745 O O . THR A 1 92 ? 1.514 -5.013 -20.030 1.00 96.44 92 THR A O 1
ATOM 748 N N . THR A 1 93 ? 0.984 -4.686 -17.868 1.00 96.50 93 THR A N 1
ATOM 749 C CA . THR A 1 93 ? 0.065 -3.560 -18.078 1.00 96.50 93 THR A CA 1
ATOM 750 C C . THR A 1 93 ? 0.660 -2.254 -17.571 1.00 96.50 93 THR A C 1
ATOM 752 O O . THR A 1 93 ? 0.460 -1.215 -18.191 1.00 96.50 93 THR A O 1
ATOM 755 N N . HIS A 1 94 ? 1.415 -2.309 -16.469 1.00 97.50 94 HIS A N 1
ATOM 756 C CA . HIS A 1 94 ? 1.966 -1.138 -15.797 1.00 97.50 94 HIS A CA 1
ATOM 757 C C . HIS A 1 94 ? 3.446 -1.354 -15.478 1.00 97.50 94 HIS A C 1
ATOM 759 O O . HIS A 1 94 ? 3.857 -2.449 -15.080 1.00 97.50 94 HIS A O 1
ATOM 765 N N . VAL A 1 95 ? 4.239 -0.296 -15.616 1.00 98.19 95 VAL A N 1
ATOM 766 C CA . VAL A 1 95 ? 5.644 -0.253 -15.208 1.00 98.19 95 VAL A CA 1
ATOM 767 C C . VAL A 1 95 ? 5.817 0.876 -14.200 1.00 98.19 95 VAL A C 1
ATOM 769 O O . VAL A 1 95 ? 5.652 2.046 -14.539 1.00 98.19 95 VAL A O 1
ATOM 772 N N . VAL A 1 96 ? 6.158 0.520 -12.962 1.00 98.25 96 VAL A N 1
ATOM 773 C CA . VAL A 1 96 ? 6.505 1.479 -11.909 1.00 98.25 96 VAL A CA 1
ATOM 774 C C . VAL A 1 96 ? 7.964 1.872 -12.085 1.00 98.25 96 VAL A C 1
ATOM 776 O O . VAL A 1 96 ? 8.843 1.003 -12.094 1.00 98.25 96 VAL A O 1
ATOM 779 N N . THR A 1 97 ? 8.233 3.166 -12.243 1.00 97.69 97 THR A N 1
ATOM 780 C CA . THR A 1 97 ? 9.586 3.663 -12.496 1.00 97.69 97 THR A CA 1
ATOM 781 C C . THR A 1 97 ? 9.832 5.061 -11.932 1.00 97.69 97 THR A C 1
ATOM 783 O O . THR A 1 97 ? 8.911 5.853 -11.761 1.00 97.69 97 THR A O 1
ATOM 786 N N . THR A 1 98 ? 11.106 5.367 -11.683 1.00 95.06 98 THR A N 1
ATOM 787 C CA . THR A 1 98 ? 11.638 6.713 -11.394 1.00 95.06 98 THR A CA 1
ATOM 788 C C . THR A 1 98 ? 12.106 7.449 -12.656 1.00 95.06 98 THR A C 1
ATOM 790 O O . THR A 1 98 ? 12.562 8.583 -12.570 1.00 95.06 98 THR A O 1
ATOM 793 N N . GLY A 1 99 ? 12.037 6.805 -13.831 1.00 91.25 99 GLY A N 1
ATOM 794 C CA . GLY A 1 99 ? 12.549 7.339 -15.100 1.00 91.25 99 GLY A CA 1
ATOM 795 C C . GLY A 1 99 ? 13.948 6.840 -15.484 1.00 91.25 99 GLY A C 1
ATOM 796 O O . GLY A 1 99 ? 14.424 7.139 -16.579 1.00 91.25 99 GLY A O 1
ATOM 797 N N . ILE A 1 100 ? 14.606 6.029 -14.643 1.00 95.25 100 ILE A N 1
ATOM 798 C CA . ILE A 1 100 ? 15.885 5.393 -14.996 1.00 95.25 100 ILE A CA 1
ATOM 799 C C . ILE A 1 100 ? 15.692 4.436 -16.180 1.00 95.25 100 ILE A C 1
ATOM 801 O O . ILE A 1 100 ? 14.896 3.491 -16.132 1.00 95.25 100 ILE A O 1
ATOM 805 N N . ARG A 1 101 ? 16.488 4.649 -17.235 1.00 95.44 101 ARG A N 1
ATOM 806 C CA . ARG A 1 101 ? 16.397 3.968 -18.535 1.00 95.44 101 ARG A CA 1
ATOM 807 C C . ARG A 1 101 ? 16.930 2.529 -18.513 1.00 95.44 101 ARG A C 1
ATOM 809 O O . ARG A 1 101 ? 17.936 2.201 -19.132 1.00 95.44 101 ARG A O 1
ATOM 816 N N . THR A 1 102 ? 16.232 1.670 -17.780 1.00 97.81 102 THR A N 1
ATOM 817 C CA . THR A 1 102 ? 16.452 0.216 -17.721 1.00 97.81 102 THR A CA 1
ATOM 818 C C . THR A 1 102 ? 15.837 -0.505 -18.925 1.00 97.81 102 THR A C 1
ATOM 820 O O . THR A 1 102 ? 14.942 0.027 -19.583 1.00 97.81 102 THR A O 1
ATOM 823 N N . ILE A 1 103 ? 16.243 -1.757 -19.174 1.00 97.69 103 ILE A N 1
ATOM 824 C CA . ILE A 1 103 ? 15.649 -2.582 -20.240 1.00 97.69 103 ILE A CA 1
ATOM 825 C C . ILE A 1 103 ? 14.140 -2.791 -20.051 1.00 97.69 103 ILE A C 1
ATOM 827 O O . ILE A 1 103 ? 13.387 -2.700 -21.014 1.00 97.69 103 ILE A O 1
ATOM 831 N N . ASN A 1 104 ? 13.680 -2.973 -18.809 1.00 98.12 104 ASN A N 1
ATOM 832 C CA . ASN A 1 104 ? 12.256 -3.092 -18.497 1.00 98.12 104 ASN A CA 1
ATOM 833 C C . ASN A 1 104 ? 11.494 -1.796 -18.796 1.00 98.12 104 ASN A C 1
ATOM 835 O O . ASN A 1 104 ? 10.377 -1.857 -19.300 1.00 98.12 104 ASN A O 1
ATOM 839 N N . LEU A 1 105 ? 12.090 -0.624 -18.551 1.00 97.75 105 LEU A N 1
ATOM 840 C CA . LEU A 1 105 ? 11.447 0.642 -18.904 1.00 97.75 105 LEU A CA 1
ATOM 841 C C . LEU A 1 105 ? 11.313 0.788 -20.425 1.00 97.75 105 LEU A C 1
ATOM 843 O O . LEU A 1 105 ? 10.225 1.064 -20.925 1.00 97.75 105 LEU A O 1
ATOM 847 N N . LEU A 1 106 ? 12.400 0.545 -21.163 1.00 98.19 106 LEU A N 1
ATOM 848 C CA . LEU A 1 106 ? 12.394 0.596 -22.628 1.00 98.19 106 LEU A CA 1
ATOM 849 C C . LEU A 1 106 ? 11.383 -0.390 -23.224 1.00 98.19 106 LEU A C 1
ATOM 851 O O . LEU A 1 106 ? 10.613 -0.035 -24.115 1.00 98.19 106 LEU A O 1
ATOM 855 N N . HIS A 1 107 ? 11.335 -1.614 -22.696 1.00 98.00 107 HIS A N 1
ATOM 856 C CA . HIS A 1 107 ? 10.376 -2.625 -23.132 1.00 98.00 107 HIS A CA 1
ATOM 857 C C . HIS A 1 107 ? 8.932 -2.222 -22.821 1.00 98.00 107 HIS A C 1
ATOM 859 O O . HIS A 1 107 ? 8.050 -2.436 -23.651 1.00 98.00 107 HIS A O 1
ATOM 865 N N . GLY A 1 108 ? 8.699 -1.600 -21.662 1.00 97.69 108 GLY A N 1
ATOM 866 C CA . GLY A 1 108 ? 7.407 -1.037 -21.280 1.00 97.69 108 GLY A CA 1
ATOM 867 C C . GLY A 1 108 ? 6.913 0.015 -22.271 1.00 97.69 108 GLY A C 1
ATOM 868 O O . GLY A 1 108 ? 5.774 -0.075 -22.722 1.00 97.69 108 GLY A O 1
ATOM 869 N N . ILE A 1 109 ? 7.783 0.947 -22.677 1.00 97.56 109 ILE A N 1
ATOM 870 C CA . ILE A 1 109 ? 7.467 1.984 -23.675 1.00 97.56 109 ILE A CA 1
ATOM 871 C C . ILE A 1 109 ? 7.078 1.350 -25.012 1.00 97.56 109 ILE A C 1
ATOM 873 O O . ILE A 1 109 ? 6.012 1.644 -25.542 1.00 97.56 109 ILE A O 1
ATOM 877 N N . ILE A 1 110 ? 7.905 0.437 -25.531 1.00 97.69 110 ILE A N 1
ATOM 878 C CA . ILE A 1 110 ? 7.667 -0.227 -26.825 1.00 97.69 110 ILE A CA 1
ATOM 879 C C . ILE A 1 110 ? 6.332 -0.987 -26.830 1.00 97.69 110 ILE A C 1
ATOM 881 O O . ILE A 1 110 ? 5.663 -1.067 -27.856 1.00 97.69 110 ILE A O 1
ATOM 885 N N . ARG A 1 111 ? 5.931 -1.550 -25.685 1.00 95.44 111 ARG A N 1
ATOM 886 C CA . ARG A 1 111 ? 4.654 -2.263 -25.537 1.00 95.44 111 ARG A CA 1
ATOM 887 C C . ARG A 1 111 ? 3.456 -1.355 -25.254 1.00 95.44 111 ARG A C 1
ATOM 889 O O . ARG A 1 111 ? 2.342 -1.868 -25.225 1.00 95.44 111 ARG A O 1
ATOM 896 N N . GLY A 1 112 ? 3.667 -0.065 -24.994 1.00 96.69 112 GLY A N 1
ATOM 897 C CA . GLY A 1 112 ? 2.607 0.840 -24.549 1.00 96.69 112 GLY A CA 1
ATOM 898 C C . GLY A 1 112 ? 2.099 0.533 -23.135 1.00 96.69 112 GLY A C 1
ATOM 899 O O . GLY A 1 112 ? 0.912 0.689 -22.860 1.00 96.69 112 GLY A O 1
ATOM 900 N N . CYS A 1 113 ? 2.968 0.054 -22.239 1.00 97.38 113 CYS A N 1
ATOM 901 C CA . CYS A 1 113 ? 2.623 -0.091 -20.825 1.00 97.38 113 CYS A CA 1
ATOM 902 C C . CYS A 1 113 ? 2.408 1.285 -20.187 1.00 97.38 113 CYS A C 1
ATOM 904 O O . CYS A 1 113 ? 3.131 2.238 -20.484 1.00 97.38 113 CYS A O 1
ATOM 906 N N . TRP A 1 114 ? 1.481 1.366 -19.235 1.00 97.50 114 TRP A N 1
ATOM 907 C CA . TRP A 1 114 ? 1.305 2.561 -18.418 1.00 97.50 114 TRP A CA 1
ATOM 908 C C . TRP A 1 114 ? 2.544 2.768 -17.550 1.00 97.50 114 TRP A C 1
ATOM 910 O O . TRP A 1 114 ? 2.869 1.925 -16.710 1.00 97.50 114 TRP A O 1
ATOM 920 N N . LEU A 1 115 ? 3.246 3.878 -17.755 1.00 97.50 115 LEU A N 1
ATOM 921 C CA . LEU A 1 115 ? 4.359 4.269 -16.898 1.00 97.50 115 LEU A CA 1
ATOM 922 C C . LEU A 1 115 ? 3.800 5.026 -15.698 1.00 97.50 115 LEU A C 1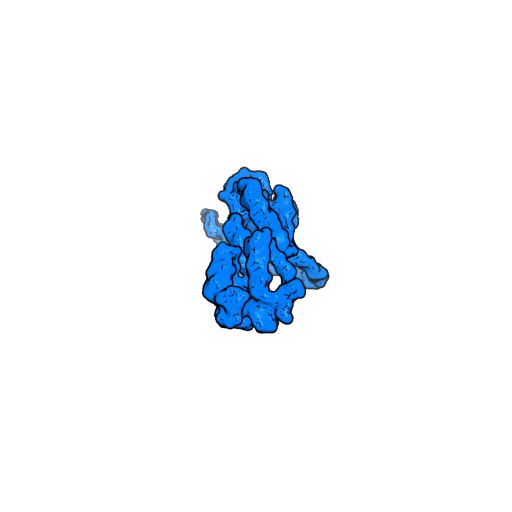
ATOM 924 O O . LEU A 1 115 ? 3.142 6.052 -15.860 1.00 97.50 115 LEU A O 1
ATOM 928 N N . VAL A 1 116 ? 4.045 4.509 -14.499 1.00 97.12 116 VAL A N 1
ATOM 929 C CA . VAL A 1 116 ? 3.518 5.073 -13.253 1.00 97.12 116 VAL A CA 1
ATOM 930 C C . VAL A 1 116 ? 4.636 5.297 -12.242 1.00 97.12 116 VAL A C 1
ATOM 932 O O . VAL A 1 116 ? 5.686 4.655 -12.290 1.00 97.12 116 VAL A O 1
ATOM 935 N N . THR A 1 117 ? 4.412 6.219 -11.313 1.00 96.56 117 THR A N 1
ATOM 936 C CA . THR A 1 117 ? 5.348 6.525 -10.227 1.00 96.56 117 THR A CA 1
ATOM 937 C C . THR A 1 117 ? 5.049 5.680 -8.988 1.00 96.56 117 THR A C 1
ATOM 939 O O . THR A 1 117 ? 3.952 5.135 -8.838 1.00 96.56 117 THR A O 1
ATOM 942 N N . LEU A 1 118 ? 6.009 5.600 -8.061 1.00 94.88 118 LEU A N 1
ATOM 943 C CA . LEU A 1 118 ? 5.781 5.003 -6.739 1.00 94.88 118 LEU A CA 1
ATOM 944 C C . LEU A 1 118 ? 4.610 5.682 -6.006 1.00 94.88 118 LEU A C 1
ATOM 946 O O . L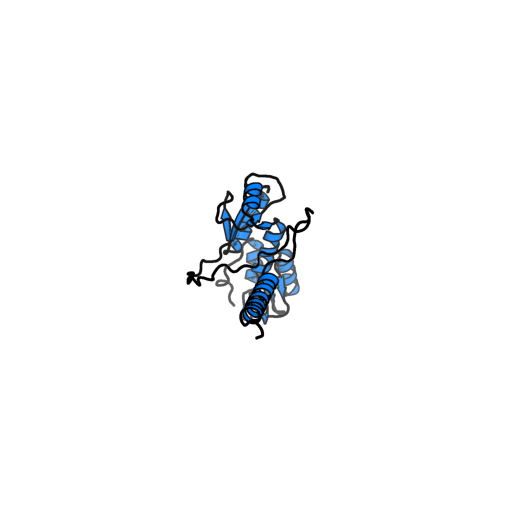EU A 1 118 ? 3.798 5.015 -5.375 1.00 94.88 118 LEU A O 1
ATOM 950 N N . GLU A 1 119 ? 4.474 6.999 -6.158 1.00 93.50 119 GLU A N 1
ATOM 951 C CA . GLU A 1 119 ? 3.378 7.778 -5.579 1.00 93.50 119 GLU A CA 1
ATOM 952 C C . GLU A 1 119 ? 1.997 7.292 -6.047 1.00 93.50 119 GLU A C 1
ATOM 954 O O . GLU A 1 119 ? 1.076 7.186 -5.241 1.00 93.50 119 GLU A O 1
ATOM 959 N N . TRP A 1 120 ? 1.845 6.941 -7.330 1.00 94.00 120 TRP A N 1
ATOM 960 C CA . TRP A 1 120 ? 0.594 6.373 -7.845 1.00 94.00 120 TRP A CA 1
ATOM 961 C C . TRP A 1 120 ? 0.239 5.060 -7.135 1.00 94.00 120 TRP A C 1
ATOM 963 O O . TRP A 1 120 ? -0.916 4.844 -6.765 1.00 94.00 120 TRP A O 1
ATOM 973 N N . VAL A 1 121 ? 1.244 4.209 -6.893 1.00 92.38 121 VAL A N 1
ATOM 974 C CA . VAL A 1 121 ? 1.073 2.943 -6.167 1.00 92.38 121 VAL A CA 1
ATOM 975 C C . VAL A 1 121 ? 0.635 3.217 -4.728 1.00 92.38 121 VAL A C 1
ATOM 977 O O . VAL A 1 121 ? -0.352 2.641 -4.276 1.00 92.38 121 VAL A O 1
ATOM 980 N N . LEU A 1 122 ? 1.287 4.142 -4.025 1.00 88.69 122 LEU A N 1
ATOM 981 C CA . LEU A 1 122 ? 0.922 4.502 -2.650 1.00 88.69 122 LEU A CA 1
ATOM 982 C C . LEU A 1 122 ? -0.499 5.080 -2.556 1.00 88.69 122 LEU A C 1
ATOM 984 O O . LEU A 1 122 ? -1.303 4.614 -1.751 1.00 88.69 122 LEU A O 1
ATOM 988 N N . LYS A 1 123 ? -0.866 5.995 -3.457 1.00 85.50 123 LYS A N 1
ATOM 989 C CA . LYS A 1 123 ? -2.228 6.555 -3.533 1.00 85.50 123 LYS A CA 1
ATOM 990 C C . LYS A 1 123 ? -3.296 5.497 -3.815 1.00 85.50 123 LYS A C 1
ATOM 992 O O . LYS A 1 123 ? -4.447 5.648 -3.404 1.00 85.50 123 LYS A O 1
ATOM 997 N N . SER A 1 124 ? -2.944 4.426 -4.528 1.00 84.19 124 SER A N 1
ATOM 998 C CA . SER A 1 124 ? -3.871 3.313 -4.764 1.00 84.19 124 SER A CA 1
ATOM 999 C C . SER A 1 124 ? -4.155 2.504 -3.489 1.00 84.19 124 SER A C 1
ATOM 1001 O O . SER A 1 124 ? -5.269 2.004 -3.317 1.00 84.19 124 SER A O 1
ATOM 1003 N N . LEU A 1 125 ? -3.196 2.439 -2.556 1.00 79.00 125 LEU A N 1
ATOM 1004 C CA . LEU A 1 125 ? -3.376 1.784 -1.261 1.00 79.00 125 LEU A CA 1
ATOM 1005 C C . LEU A 1 125 ? -4.322 2.573 -0.350 1.00 79.00 125 LEU A C 1
ATOM 1007 O O . LEU A 1 125 ? -5.240 1.983 0.218 1.00 79.00 125 LEU A O 1
ATOM 1011 N N . GLU A 1 126 ? -4.138 3.892 -0.249 1.00 70.44 126 GLU A N 1
ATOM 1012 C CA . GLU A 1 126 ? -4.948 4.772 0.613 1.00 70.44 126 GLU A CA 1
ATOM 1013 C C . GLU A 1 126 ? -6.451 4.590 0.359 1.00 70.44 126 GLU A C 1
ATOM 1015 O O . GLU A 1 126 ? -7.252 4.464 1.286 1.00 70.44 126 GLU A O 1
ATOM 1020 N N . LYS A 1 127 ? -6.838 4.475 -0.917 1.00 65.50 127 LYS A N 1
ATOM 1021 C CA . LYS A 1 127 ? -8.238 4.279 -1.324 1.00 65.50 127 LYS A CA 1
ATOM 1022 C C . LYS A 1 127 ? -8.785 2.880 -1.037 1.00 65.50 127 LYS A C 1
ATOM 1024 O O . LYS A 1 127 ? -9.998 2.690 -1.071 1.00 65.50 127 LYS A O 1
ATOM 1029 N N . THR A 1 128 ? -7.927 1.900 -0.774 1.00 67.88 128 THR A N 1
ATOM 1030 C CA . THR A 1 128 ? -8.331 0.491 -0.674 1.00 67.88 128 THR A CA 1
ATOM 1031 C C . THR A 1 128 ? -8.876 0.122 0.702 1.00 67.88 128 THR A C 1
ATOM 1033 O O . THR A 1 128 ? -9.822 -0.666 0.783 1.00 67.88 128 THR A O 1
ATOM 1036 N N . CYS A 1 129 ? -8.350 0.711 1.784 1.00 65.56 129 CYS A N 1
ATOM 1037 C CA . CYS A 1 129 ? -8.898 0.483 3.128 1.00 65.56 129 CYS A CA 1
ATOM 1038 C C . CYS A 1 129 ? -10.320 1.062 3.289 1.00 65.56 129 CYS A C 1
ATOM 1040 O O . CYS A 1 129 ? -11.109 0.555 4.088 1.00 65.56 129 CYS A O 1
ATOM 1042 N N . GLY A 1 130 ? -10.682 2.038 2.447 1.00 80.81 130 GLY A N 1
ATOM 1043 C CA . GLY A 1 130 ? -11.954 2.751 2.504 1.00 80.81 130 GLY A CA 1
ATOM 1044 C C . GLY A 1 130 ? -12.020 3.716 3.688 1.00 80.81 130 GLY A C 1
ATOM 1045 O O . GLY A 1 130 ? -11.045 3.919 4.407 1.00 80.81 130 GLY A O 1
ATOM 1046 N N . TYR A 1 131 ? -13.181 4.337 3.888 1.00 89.31 131 TYR A N 1
ATOM 1047 C CA . TYR A 1 131 ? -13.388 5.188 5.054 1.00 89.31 131 TYR A CA 1
ATOM 1048 C C . TYR A 1 131 ? -13.703 4.356 6.297 1.00 89.31 131 TYR A C 1
ATOM 1050 O O . TYR A 1 131 ? -14.478 3.398 6.240 1.00 89.31 131 TYR A O 1
ATOM 1058 N N . ILE A 1 132 ? -13.138 4.767 7.426 1.00 92.00 132 ILE A N 1
ATOM 1059 C CA . ILE A 1 132 ? -13.442 4.241 8.753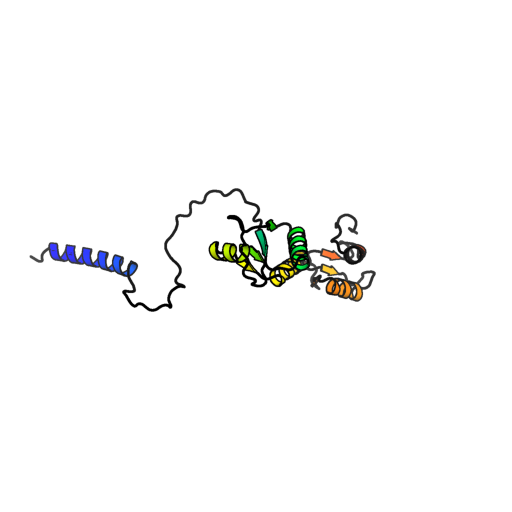 1.00 92.00 132 ILE A CA 1
ATOM 1060 C C . ILE A 1 132 ? -14.352 5.250 9.453 1.00 92.00 132 ILE A C 1
ATOM 1062 O O . ILE A 1 132 ? -14.020 6.430 9.547 1.00 92.00 132 ILE A O 1
ATOM 1066 N N . TYR A 1 133 ? -15.503 4.811 9.947 1.00 94.56 133 TYR A N 1
ATOM 1067 C CA . TYR A 1 133 ? -16.338 5.617 10.832 1.00 94.56 133 TYR A CA 1
ATOM 1068 C C . TYR A 1 133 ? -16.120 5.160 12.268 1.00 94.56 133 TYR A C 1
ATOM 1070 O O . TYR A 1 133 ? -16.218 3.972 12.574 1.00 94.56 133 TYR A O 1
ATOM 1078 N N . VAL A 1 134 ? -15.833 6.116 13.148 1.00 95.31 134 VAL A N 1
ATOM 1079 C CA . VAL A 1 134 ? -15.627 5.869 14.576 1.00 95.31 134 VAL A CA 1
AT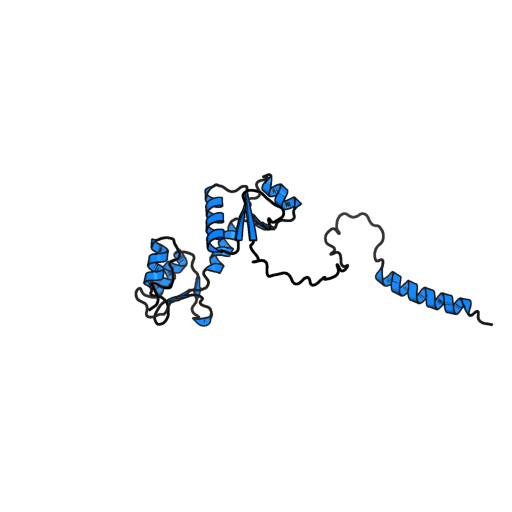OM 1080 C C . VAL A 1 134 ? -16.758 6.542 15.340 1.00 95.31 134 VAL A C 1
ATOM 1082 O O . VAL A 1 134 ? -16.968 7.750 15.208 1.00 95.31 134 VAL A O 1
ATOM 1085 N N . GLN A 1 135 ? -17.495 5.766 16.132 1.00 92.94 135 GLN A N 1
ATOM 1086 C CA . GLN A 1 135 ? -18.590 6.294 16.939 1.00 92.94 135 GLN A CA 1
ATOM 1087 C C . GLN A 1 135 ? -18.062 7.286 17.994 1.00 92.94 135 GLN A C 1
ATOM 1089 O O . GLN A 1 135 ? -16.913 7.230 18.427 1.00 92.94 135 GLN A O 1
ATOM 1094 N N . LYS A 1 136 ? -18.887 8.247 18.422 1.00 89.12 136 LYS A N 1
ATOM 1095 C CA . LYS A 1 136 ? -18.439 9.308 19.348 1.00 89.12 136 LYS A CA 1
ATOM 1096 C C . LYS A 1 136 ? -18.239 8.830 20.794 1.00 89.12 136 LYS A C 1
ATOM 1098 O O . LYS A 1 136 ? -17.552 9.504 21.555 1.00 89.12 136 LYS A O 1
ATOM 1103 N N . ASN A 1 137 ? -18.841 7.704 21.169 1.00 86.56 137 ASN A N 1
ATOM 1104 C CA . ASN A 1 137 ? -18.870 7.144 22.525 1.00 86.56 137 ASN A CA 1
ATOM 1105 C C . ASN A 1 137 ? -17.907 5.955 22.709 1.00 86.56 137 ASN A C 1
ATOM 1107 O O . ASN A 1 137 ? -18.204 5.036 23.467 1.00 86.56 137 ASN A O 1
ATOM 1111 N N . THR A 1 138 ? -16.772 5.964 22.013 1.00 89.12 138 THR A N 1
ATOM 1112 C CA . THR A 1 138 ? -15.773 4.890 22.075 1.00 89.12 138 THR A CA 1
ATOM 1113 C C . THR A 1 138 ? -14.849 5.014 23.281 1.00 89.12 138 THR A C 1
ATOM 1115 O O . THR A 1 138 ? -14.631 6.107 23.814 1.00 89.12 138 THR A O 1
ATOM 1118 N N . THR A 1 139 ? -14.236 3.895 23.666 1.00 87.88 139 THR A N 1
ATOM 1119 C CA . THR A 1 139 ? -13.095 3.878 24.593 1.00 87.88 139 THR A CA 1
ATOM 1120 C C . THR A 1 139 ? -11.948 3.100 23.949 1.00 87.88 139 THR A C 1
ATOM 1122 O O . THR A 1 139 ? -12.078 1.888 23.794 1.00 87.88 139 THR A O 1
ATOM 1125 N N . PRO A 1 140 ? -10.822 3.744 23.573 1.00 89.81 140 PRO A N 1
ATOM 1126 C CA . PRO A 1 140 ? -10.442 5.150 23.799 1.00 89.81 140 PRO A CA 1
ATOM 1127 C C . PRO A 1 140 ? -11.317 6.210 23.080 1.00 89.81 140 PRO A C 1
ATOM 1129 O O . PRO A 1 140 ? -11.980 5.884 22.093 1.00 89.81 140 PRO A O 1
ATOM 1132 N N . PRO A 1 141 ? -11.313 7.489 23.523 1.00 93.44 141 PRO A N 1
ATOM 1133 C CA . PRO A 1 141 ? -12.145 8.552 22.944 1.00 93.44 141 PRO A CA 1
ATOM 1134 C C . PRO A 1 141 ? -11.943 8.776 21.438 1.00 93.44 141 PRO A C 1
ATOM 1136 O O . PRO A 1 141 ? -10.811 8.764 20.952 1.00 93.44 141 PRO A O 1
ATOM 1139 N N . TYR A 1 142 ? -13.027 9.122 20.727 1.00 93.69 142 TYR A N 1
ATOM 1140 C CA . TYR A 1 142 ? -13.059 9.361 19.271 1.00 93.69 142 TYR A CA 1
ATOM 1141 C C . TYR A 1 142 ? -11.881 10.182 18.734 1.00 93.69 142 TYR A C 1
ATOM 1143 O O . TYR A 1 142 ? -11.276 9.806 17.734 1.00 93.69 142 TYR A O 1
ATOM 1151 N N . LYS A 1 143 ? -11.536 11.303 19.388 1.00 93.94 143 LYS A N 1
ATOM 1152 C CA . LYS A 1 143 ? -10.436 12.172 18.932 1.00 93.94 143 LYS A CA 1
ATOM 1153 C C . LYS A 1 143 ? -9.107 11.416 18.868 1.00 93.94 143 LYS A C 1
ATOM 1155 O O . LYS A 1 143 ? -8.396 11.554 17.883 1.00 93.94 143 LYS A O 1
ATOM 1160 N N . ILE A 1 144 ? -8.821 10.590 19.876 1.00 94.88 144 ILE A N 1
ATOM 1161 C CA . ILE A 1 144 ? -7.585 9.805 19.951 1.00 94.88 144 ILE A CA 1
ATOM 1162 C C . ILE A 1 144 ? -7.562 8.767 18.830 1.00 94.88 144 ILE A C 1
ATOM 1164 O O . ILE A 1 144 ? -6.601 8.713 18.070 1.00 94.88 144 ILE A O 1
ATOM 1168 N N . LEU A 1 145 ? -8.638 7.990 18.674 1.00 94.62 145 LEU A N 1
ATOM 1169 C CA . LEU A 1 145 ? -8.723 6.981 17.613 1.00 94.62 145 LEU A CA 1
ATOM 1170 C C . LEU A 1 145 ? -8.634 7.606 16.219 1.00 94.62 145 LEU A C 1
ATOM 1172 O O . LEU A 1 145 ? -7.916 7.100 15.363 1.00 94.62 145 LEU A O 1
ATOM 1176 N N . ARG A 1 146 ? -9.304 8.740 15.994 1.00 94.25 146 ARG A N 1
ATOM 1177 C CA . ARG A 1 146 ? -9.234 9.488 14.735 1.00 94.25 146 ARG A CA 1
ATOM 1178 C C . ARG A 1 146 ? -7.805 9.914 14.414 1.00 94.25 146 ARG A C 1
ATOM 1180 O O . ARG A 1 146 ? -7.374 9.765 13.273 1.00 94.25 146 ARG A O 1
ATOM 1187 N N . ASP A 1 147 ? -7.098 10.473 15.389 1.00 94.56 147 ASP A N 1
ATOM 1188 C CA . ASP A 1 147 ? -5.747 10.989 15.177 1.00 94.56 147 ASP A CA 1
ATOM 1189 C C . ASP A 1 147 ? -4.753 9.834 14.948 1.00 94.56 147 ASP A C 1
ATOM 1191 O O . ASP A 1 147 ? -3.912 9.933 14.056 1.00 94.56 147 ASP A O 1
ATOM 1195 N N . LEU A 1 148 ? -4.923 8.700 15.642 1.00 94.06 148 LEU A N 1
ATOM 1196 C CA . LEU A 1 148 ? -4.165 7.466 15.396 1.00 94.06 148 LEU A CA 1
ATOM 1197 C C . LEU A 1 148 ? -4.403 6.900 13.991 1.00 94.06 148 LEU A C 1
ATOM 1199 O O . LEU A 1 148 ? -3.443 6.601 13.284 1.00 94.06 148 LEU A O 1
ATOM 1203 N N . ILE A 1 149 ? -5.664 6.798 13.558 1.00 91.38 149 ILE A N 1
ATOM 1204 C CA . ILE A 1 149 ? -6.007 6.315 12.213 1.00 91.38 149 ILE A CA 1
ATOM 1205 C C . ILE A 1 149 ? -5.355 7.206 11.151 1.00 91.38 149 ILE A C 1
ATOM 1207 O O . ILE A 1 149 ? -4.747 6.692 10.216 1.00 91.38 149 ILE A O 1
ATOM 1211 N N . LYS A 1 150 ? -5.436 8.534 11.308 1.00 90.50 150 LYS A N 1
ATOM 1212 C CA . LYS A 1 150 ? -4.811 9.479 10.371 1.00 90.50 150 LYS A CA 1
ATOM 1213 C C . LYS A 1 150 ? -3.289 9.363 10.353 1.00 90.50 150 LYS A C 1
ATOM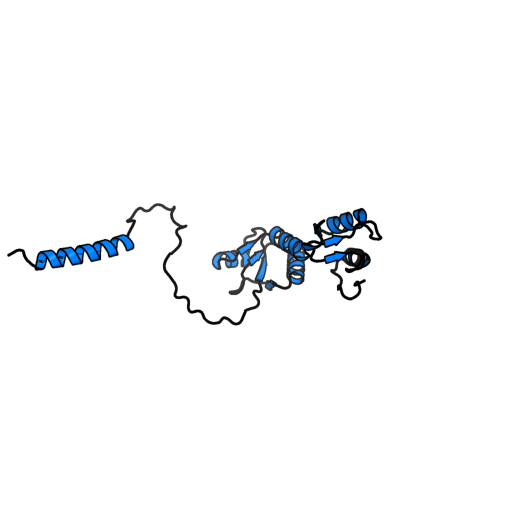 1215 O O . LYS A 1 150 ? -2.703 9.382 9.276 1.00 90.50 150 LYS A O 1
ATOM 1220 N N . ALA A 1 151 ? -2.654 9.226 11.518 1.00 88.25 151 ALA A N 1
ATOM 1221 C CA . ALA A 1 151 ? -1.206 9.042 11.617 1.00 88.25 151 ALA A CA 1
ATOM 1222 C C . ALA A 1 151 ? -0.740 7.732 10.959 1.00 88.25 151 ALA A C 1
ATOM 1224 O O . ALA A 1 151 ? 0.340 7.689 10.379 1.00 88.25 151 ALA A O 1
ATOM 1225 N N . ALA A 1 152 ? -1.579 6.693 10.991 1.00 84.38 152 ALA A N 1
ATOM 1226 C CA . ALA A 1 152 ? -1.345 5.418 10.318 1.00 84.38 152 ALA A CA 1
ATOM 1227 C C . ALA A 1 152 ? -1.702 5.425 8.812 1.00 84.38 152 ALA A C 1
ATOM 1229 O O . ALA A 1 152 ? -1.632 4.384 8.165 1.00 84.38 152 ALA A O 1
ATOM 1230 N N . GLY A 1 153 ? -2.102 6.570 8.242 1.00 81.06 153 GLY A N 1
ATOM 1231 C CA . GLY A 1 153 ? -2.465 6.701 6.824 1.00 81.06 153 GLY A CA 1
ATOM 1232 C C . GLY A 1 153 ? -3.893 6.260 6.471 1.00 81.06 153 GLY A C 1
ATOM 1233 O O . GLY A 1 153 ? -4.245 6.183 5.295 1.00 81.06 153 GLY A O 1
ATOM 1234 N N . GLY A 1 154 ? -4.735 5.978 7.467 1.00 86.44 154 GLY A N 1
ATOM 1235 C CA . GLY A 1 154 ? -6.148 5.665 7.273 1.00 86.44 154 GLY A CA 1
ATOM 1236 C C . GLY A 1 154 ? -7.020 6.912 7.088 1.00 86.44 154 GLY A C 1
ATOM 1237 O O . GLY A 1 154 ? -6.692 8.014 7.534 1.00 86.44 154 GLY A O 1
ATOM 1238 N N . SER A 1 155 ? -8.182 6.731 6.457 1.00 88.19 155 SER A N 1
ATOM 1239 C CA . SER A 1 155 ? -9.163 7.800 6.230 1.00 88.19 155 SER A CA 1
ATOM 1240 C C . SER A 1 155 ? -10.377 7.647 7.144 1.00 88.19 155 SER A C 1
ATOM 1242 O O . SER A 1 155 ? -10.983 6.581 7.194 1.00 88.19 155 SER A O 1
ATOM 1244 N N . VAL A 1 156 ? -10.769 8.723 7.833 1.00 92.19 156 VAL A N 1
ATOM 1245 C CA . VAL A 1 156 ? -11.941 8.743 8.730 1.00 92.19 156 VAL A CA 1
ATOM 1246 C C . VAL A 1 156 ? -13.080 9.543 8.098 1.00 92.19 156 VAL A C 1
ATOM 1248 O O . VAL A 1 156 ? -12.833 10.609 7.537 1.00 92.19 156 VAL A O 1
ATOM 1251 N N . THR A 1 157 ? -14.315 9.047 8.207 1.00 92.69 157 THR A N 1
ATOM 1252 C CA . THR A 1 157 ? -15.546 9.721 7.751 1.00 92.69 157 THR A CA 1
ATOM 1253 C C . THR A 1 157 ? -16.473 10.044 8.924 1.00 92.69 157 THR A C 1
ATOM 1255 O O . THR A 1 157 ? -16.491 9.328 9.924 1.00 92.69 157 THR A O 1
ATOM 1258 N N . GLU A 1 158 ? -17.266 11.110 8.796 1.00 90.56 158 GLU A N 1
ATOM 1259 C CA . GLU A 1 158 ? -18.347 11.444 9.739 1.00 90.56 158 GLU A CA 1
ATOM 1260 C C . GLU A 1 158 ? -19.694 10.815 9.344 1.00 90.56 158 GLU A C 1
ATOM 1262 O O . GLU A 1 158 ? -20.629 10.813 10.142 1.00 90.56 158 GLU A O 1
ATOM 1267 N N . CYS A 1 159 ? -19.794 10.268 8.129 1.00 90.69 159 CYS A N 1
ATOM 1268 C CA . CYS A 1 159 ? -20.993 9.616 7.604 1.00 90.69 159 CYS A CA 1
ATOM 1269 C C . CYS A 1 159 ? -20.830 8.086 7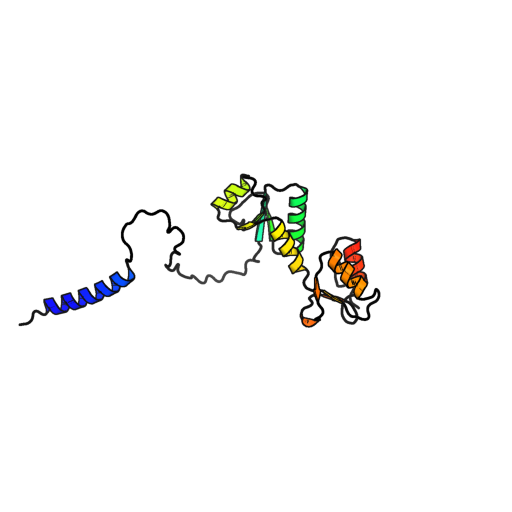.681 1.00 90.69 159 CYS A C 1
ATOM 1271 O O . CYS A 1 159 ? -19.991 7.548 6.956 1.00 90.69 159 CYS A O 1
ATOM 1273 N N . PRO A 1 160 ? -21.618 7.364 8.502 1.00 90.62 160 PRO A N 1
ATOM 1274 C CA . PRO A 1 160 ? -21.518 5.905 8.624 1.00 90.62 160 PRO A CA 1
ATOM 1275 C C . PRO A 1 160 ? -21.770 5.159 7.309 1.00 90.62 160 PRO A C 1
ATOM 1277 O O . PRO A 1 160 ? -21.162 4.129 7.053 1.00 90.62 160 PRO A O 1
ATOM 1280 N N . GLU A 1 161 ? -22.644 5.694 6.458 1.00 88.38 161 GLU A N 1
ATOM 1281 C CA . GLU A 1 161 ? -23.071 5.071 5.198 1.00 88.38 161 GLU A CA 1
ATOM 1282 C C . GLU A 1 161 ? -21.951 4.977 4.157 1.00 88.38 161 GLU A C 1
ATOM 1284 O O . GLU A 1 161 ? -21.945 4.078 3.319 1.00 88.38 161 GLU A O 1
ATOM 1289 N N . THR A 1 162 ? -20.986 5.898 4.204 1.00 86.69 162 THR A N 1
ATOM 1290 C CA . THR A 1 162 ? -19.827 5.891 3.301 1.00 86.69 162 THR A CA 1
ATOM 1291 C C . THR A 1 162 ? -18.654 5.100 3.872 1.00 86.69 162 THR A C 1
ATOM 1293 O O . THR A 1 162 ? -17.634 4.929 3.198 1.00 86.69 162 THR A O 1
ATOM 1296 N N . ALA A 1 163 ? -18.778 4.619 5.112 1.00 90.44 163 ALA A N 1
ATOM 1297 C CA . ALA A 1 163 ? -17.738 3.876 5.791 1.00 90.44 163 ALA A CA 1
ATOM 1298 C C . ALA A 1 163 ? -17.731 2.413 5.351 1.00 90.44 163 ALA A C 1
ATOM 1300 O O . ALA A 1 163 ? -18.746 1.722 5.367 1.00 90.44 163 ALA A O 1
ATOM 1301 N N . ARG A 1 164 ? -16.542 1.916 5.014 1.00 88.50 164 ARG A N 1
ATOM 1302 C CA . ARG A 1 164 ? -16.309 0.487 4.796 1.00 88.50 164 ARG A CA 1
ATOM 1303 C C . ARG A 1 164 ? -16.142 -0.257 6.124 1.00 88.50 164 ARG A C 1
ATOM 1305 O O . ARG A 1 164 ? -16.416 -1.452 6.193 1.00 88.50 164 ARG A O 1
ATOM 1312 N N . ILE A 1 165 ? -15.668 0.439 7.158 1.00 90.12 165 ILE A N 1
ATOM 1313 C CA . ILE A 1 165 ? -15.421 -0.112 8.493 1.00 90.12 165 ILE A CA 1
ATOM 1314 C C . ILE A 1 165 ? -16.111 0.779 9.527 1.00 90.12 165 ILE A C 1
ATOM 1316 O O . ILE A 1 165 ? -15.920 1.995 9.532 1.00 90.12 165 ILE A O 1
ATOM 1320 N N . LEU A 1 166 ? -16.891 0.158 10.411 1.00 93.44 166 LEU A N 1
ATOM 1321 C CA . LEU A 1 166 ? -17.577 0.802 11.530 1.00 93.44 166 LEU A CA 1
ATOM 1322 C C . LEU A 1 166 ? -16.899 0.384 12.834 1.00 93.44 166 LEU A C 1
ATOM 1324 O O . LEU A 1 166 ? -16.724 -0.810 13.073 1.00 93.44 166 LEU A O 1
ATOM 1328 N N . ILE A 1 167 ? -16.533 1.353 13.669 1.00 94.44 167 ILE A N 1
ATOM 1329 C CA . ILE A 1 167 ? -15.885 1.133 14.966 1.00 94.44 167 ILE A CA 1
ATOM 1330 C C . ILE A 1 167 ? -16.814 1.610 16.081 1.00 94.44 167 ILE A C 1
ATOM 1332 O O . ILE A 1 167 ? -17.232 2.773 16.082 1.00 94.44 167 ILE A O 1
ATOM 1336 N N . GLY A 1 168 ? -17.101 0.717 17.029 1.00 90.56 168 GLY A N 1
ATOM 1337 C CA . GLY A 1 168 ? -18.055 0.931 18.115 1.00 90.56 168 GLY A CA 1
ATOM 1338 C C . GLY A 1 168 ? -19.218 -0.064 18.081 1.00 90.56 168 GLY A C 1
ATOM 1339 O O . GLY A 1 168 ? -19.110 -1.162 17.529 1.00 90.56 168 GLY A O 1
ATOM 1340 N N . ILE A 1 169 ? -20.338 0.332 18.683 1.00 87.31 169 ILE A N 1
ATOM 1341 C CA . ILE A 1 169 ? -21.508 -0.528 18.895 1.00 87.31 169 ILE A CA 1
ATOM 1342 C C . ILE A 1 169 ? -22.074 -0.981 17.545 1.00 87.31 169 ILE A C 1
ATOM 1344 O O . ILE A 1 169 ? -22.393 -0.159 16.688 1.00 87.31 169 ILE A O 1
ATOM 1348 N N . GLY A 1 170 ? -22.209 -2.297 17.363 1.00 85.56 170 GLY A N 1
ATOM 1349 C CA . GLY A 1 170 ? -22.695 -2.894 16.112 1.00 85.56 170 GLY A CA 1
ATOM 1350 C C . GLY A 1 170 ? -21.655 -2.955 14.985 1.00 85.56 170 GLY A C 1
ATOM 1351 O O . GLY A 1 170 ? -22.004 -3.305 13.859 1.00 85.56 170 GLY A O 1
ATOM 1352 N N . GLY A 1 171 ? -20.393 -2.621 15.274 1.00 91.12 171 GLY A N 1
ATOM 1353 C CA . GLY A 1 171 ? -19.259 -2.728 14.358 1.00 91.12 171 GLY A CA 1
ATOM 1354 C C . GLY A 1 171 ? -18.118 -3.564 14.943 1.00 91.12 171 GLY A C 1
ATOM 1355 O O . GLY A 1 171 ? -18.334 -4.602 15.573 1.00 91.12 171 GLY A O 1
ATOM 1356 N N . LEU A 1 172 ? -16.883 -3.118 14.711 1.00 93.69 172 LEU A N 1
ATOM 1357 C CA . LEU A 1 172 ? -15.688 -3.695 15.321 1.00 93.69 172 LEU A CA 1
ATOM 1358 C C . LEU A 1 172 ? -15.329 -2.972 16.623 1.00 93.69 172 LEU A C 1
ATOM 1360 O O . LEU A 1 172 ? -15.570 -1.774 16.789 1.00 93.69 172 LEU A O 1
ATOM 1364 N N . LYS A 1 173 ? -14.690 -3.709 17.529 1.00 94.50 173 LYS A N 1
ATOM 1365 C CA . LYS A 1 173 ? -14.048 -3.192 18.737 1.00 94.50 173 LYS A CA 1
ATOM 1366 C C . LYS A 1 173 ? -12.924 -2.229 18.377 1.00 94.50 173 LYS A C 1
ATOM 1368 O O . LYS A 1 173 ? -12.177 -2.437 17.424 1.00 94.50 173 LYS A O 1
ATOM 1373 N N . GLU A 1 174 ? -12.748 -1.223 19.218 1.00 94.06 174 GLU A N 1
ATOM 1374 C CA . GLU A 1 174 ? -11.685 -0.227 19.138 1.00 94.06 174 GLU A CA 1
ATOM 1375 C C . GLU A 1 174 ? -10.293 -0.868 19.169 1.00 94.06 174 GLU A C 1
ATOM 1377 O O . GLU A 1 174 ? -9.370 -0.371 18.524 1.00 94.06 174 GLU A O 1
ATOM 1382 N N . THR A 1 175 ? -10.149 -2.004 19.864 1.00 94.44 175 THR A N 1
ATOM 1383 C CA . THR A 1 175 ? -8.899 -2.775 19.929 1.00 94.44 175 THR A CA 1
ATOM 1384 C C . THR A 1 175 ? -8.422 -3.247 18.561 1.00 94.44 175 THR A C 1
ATOM 1386 O O . THR A 1 175 ? -7.221 -3.369 18.367 1.00 94.44 175 THR A O 1
ATOM 1389 N N . TRP A 1 176 ? -9.318 -3.418 17.582 1.00 94.56 176 TRP A N 1
ATOM 1390 C CA . TRP A 1 176 ? -8.925 -3.756 16.213 1.00 94.56 176 TRP A CA 1
ATOM 1391 C C . TRP A 1 176 ? -8.007 -2.692 15.607 1.00 94.56 176 TRP A C 1
ATOM 1393 O O . TRP A 1 176 ? -7.003 -3.028 14.987 1.00 94.56 176 TRP A O 1
ATOM 1403 N N . ILE A 1 177 ? -8.312 -1.405 15.828 1.00 93.12 177 ILE A N 1
ATOM 1404 C CA . ILE A 1 177 ? -7.461 -0.301 15.363 1.00 93.12 177 ILE A CA 1
ATOM 1405 C C . ILE A 1 177 ? -6.097 -0.388 16.041 1.00 93.12 177 ILE A C 1
ATOM 1407 O O . ILE A 1 177 ? -5.069 -0.290 15.375 1.00 93.12 177 ILE A O 1
ATOM 1411 N N . LEU A 1 178 ? -6.099 -0.547 17.367 1.00 93.94 178 LEU A N 1
ATOM 1412 C CA . LEU A 1 178 ? -4.876 -0.551 18.163 1.00 93.94 178 LEU A CA 1
ATOM 1413 C C . LEU A 1 178 ? -3.958 -1.694 17.728 1.00 93.94 178 LEU A C 1
ATOM 1415 O O . LEU A 1 178 ? -2.796 -1.450 17.425 1.00 93.94 178 LEU A O 1
ATOM 1419 N N . ASP A 1 179 ? -4.502 -2.897 17.574 1.00 94.38 179 ASP A N 1
ATOM 1420 C CA . ASP A 1 179 ? -3.735 -4.073 17.176 1.00 94.38 179 ASP A CA 1
ATOM 1421 C C . ASP A 1 179 ? -3.260 -3.981 15.720 1.00 94.38 179 ASP A C 1
ATOM 1423 O O . ASP A 1 179 ? -2.129 -4.374 15.430 1.00 94.38 179 ASP A O 1
ATOM 1427 N N . CYS A 1 180 ? -4.050 -3.397 14.805 1.00 90.31 180 CYS A N 1
ATOM 1428 C CA . CYS A 1 180 ? -3.587 -3.109 13.440 1.00 90.31 180 CYS A CA 1
ATOM 1429 C C . CYS A 1 180 ? -2.368 -2.179 13.439 1.00 90.31 180 CYS A C 1
ATOM 1431 O O . CYS A 1 180 ? -1.396 -2.417 12.727 1.00 90.31 180 CYS A O 1
ATOM 1433 N N . ILE A 1 181 ? -2.408 -1.119 14.249 1.00 90.12 181 ILE A N 1
ATOM 1434 C CA . ILE A 1 181 ? -1.318 -0.141 14.327 1.00 90.12 181 ILE A CA 1
ATOM 1435 C C . ILE A 1 181 ? -0.092 -0.754 15.009 1.00 90.12 181 ILE A C 1
ATOM 1437 O O . ILE A 1 181 ? 1.023 -0.580 14.527 1.00 90.12 181 ILE A O 1
ATOM 1441 N N . THR A 1 182 ? -0.276 -1.483 16.111 1.00 92.06 182 THR A N 1
ATOM 1442 C CA . THR A 1 182 ? 0.830 -2.079 16.874 1.00 92.06 182 THR A CA 1
ATOM 1443 C C . THR A 1 182 ? 1.517 -3.216 16.119 1.00 92.06 182 THR A C 1
ATOM 1445 O O . THR A 1 182 ? 2.737 -3.338 16.198 1.00 92.06 182 THR A O 1
ATOM 1448 N N . SER A 1 183 ? 0.768 -4.031 15.373 1.00 88.31 183 SER A N 1
ATOM 1449 C CA . SER A 1 183 ? 1.341 -5.102 14.542 1.00 88.31 183 SER A CA 1
ATOM 1450 C C . SER A 1 183 ? 1.916 -4.601 13.215 1.00 88.31 183 SER A C 1
ATOM 1452 O O . SER A 1 183 ? 2.763 -5.270 12.630 1.00 88.31 183 SER A O 1
ATOM 1454 N N . GLY A 1 184 ? 1.447 -3.450 12.723 1.00 82.06 184 GLY A N 1
ATOM 1455 C CA . GLY A 1 184 ? 1.723 -2.988 11.362 1.00 82.06 184 GLY A CA 1
ATOM 1456 C C . GLY A 1 184 ? 0.997 -3.799 10.278 1.00 82.06 184 GLY A C 1
ATOM 1457 O O . GLY A 1 184 ? 1.274 -3.609 9.094 1.00 82.06 184 GLY A O 1
ATOM 1458 N N . GLU A 1 185 ? 0.072 -4.688 10.653 1.00 80.56 185 GLU A N 1
ATOM 1459 C CA . GLU A 1 185 ? -0.680 -5.551 9.741 1.00 80.56 185 GLU A CA 1
ATOM 1460 C C . GLU A 1 185 ? -2.191 -5.381 9.924 1.00 80.56 185 GLU A C 1
ATOM 1462 O O . GLU A 1 185 ? -2.696 -5.218 11.035 1.00 80.56 185 GLU A O 1
ATOM 1467 N N . LEU A 1 186 ? -2.943 -5.462 8.821 1.00 83.44 186 LEU A N 1
ATOM 1468 C CA . LEU A 1 186 ? -4.400 -5.366 8.862 1.00 83.44 186 LEU A CA 1
ATOM 1469 C C . LEU A 1 186 ? -5.004 -6.634 9.485 1.00 83.44 186 LEU A C 1
ATOM 1471 O O . LEU A 1 186 ? -4.948 -7.713 8.893 1.00 83.44 186 LEU A O 1
ATOM 1475 N N . GLN A 1 187 ? -5.612 -6.489 10.660 1.00 87.75 187 GLN A N 1
ATOM 1476 C CA . GLN A 1 187 ? -6.187 -7.597 11.421 1.00 87.75 187 GLN A CA 1
ATOM 1477 C C . GLN A 1 187 ? -7.498 -8.108 10.804 1.00 87.75 187 GLN A C 1
ATOM 1479 O O . GLN A 1 187 ? -8.289 -7.344 10.241 1.00 87.75 187 GLN A O 1
ATOM 1484 N N . SER A 1 188 ? -7.779 -9.406 10.958 1.00 88.69 188 SER A N 1
ATOM 1485 C CA . SER A 1 188 ? -9.066 -9.986 10.544 1.00 88.69 188 SER A CA 1
ATOM 1486 C C . SER A 1 188 ? -10.220 -9.426 11.378 1.00 88.69 188 SER A C 1
ATOM 1488 O O . SER A 1 188 ? -10.112 -9.284 12.592 1.00 88.69 188 SER A O 1
ATOM 1490 N N . HIS A 1 189 ? -11.357 -9.147 10.740 1.00 89.19 189 HIS A N 1
ATOM 1491 C CA . HIS A 1 189 ? -12.521 -8.559 11.408 1.00 89.19 189 HIS A CA 1
ATOM 1492 C C . HIS A 1 189 ? -13.213 -9.532 12.376 1.00 89.19 189 HIS A C 1
ATOM 1494 O O . HIS A 1 189 ? -13.841 -9.097 13.337 1.00 89.19 189 HIS A O 1
ATOM 1500 N N . ASP A 1 190 ? -13.123 -10.844 12.137 1.00 88.69 190 ASP A N 1
ATOM 1501 C CA . ASP A 1 190 ? -13.953 -11.835 12.836 1.00 88.69 190 ASP A CA 1
ATOM 1502 C C . ASP A 1 190 ? -13.699 -11.898 14.344 1.00 88.69 190 ASP A C 1
ATOM 1504 O O . ASP A 1 190 ? -14.635 -12.096 15.112 1.00 88.69 190 ASP A O 1
ATOM 1508 N N . GLN A 1 191 ? -12.459 -11.662 14.777 1.00 88.50 191 GLN A N 1
ATOM 1509 C CA . GLN A 1 191 ? -12.075 -11.694 16.194 1.00 88.50 191 GLN A CA 1
ATOM 1510 C C . GLN A 1 191 ? -12.485 -10.426 16.959 1.00 88.50 191 GLN A C 1
ATOM 1512 O O . GLN A 1 191 ? -12.461 -10.399 18.190 1.00 88.50 191 GLN A O 1
ATOM 1517 N N . TYR A 1 192 ? -12.877 -9.377 16.236 1.00 90.69 192 TYR A N 1
ATOM 1518 C CA . TYR A 1 192 ? -13.101 -8.046 16.788 1.00 90.69 192 TYR A CA 1
ATOM 1519 C C . TYR A 1 192 ? -14.537 -7.559 16.629 1.00 90.69 192 TYR A C 1
ATOM 1521 O O . TYR A 1 192 ? -14.823 -6.425 16.999 1.00 90.69 192 TYR A O 1
ATOM 1529 N N . LYS A 1 193 ? -15.452 -8.386 16.116 1.00 90.56 193 LYS A N 1
ATOM 1530 C CA . LYS A 1 193 ? -16.886 -8.068 16.126 1.00 90.56 193 LYS A CA 1
ATOM 1531 C C . LYS A 1 193 ? -17.368 -7.879 17.572 1.00 90.56 193 LYS A C 1
ATOM 1533 O O . LYS A 1 193 ? -16.924 -8.602 18.473 1.00 90.56 193 LYS A O 1
ATOM 1538 N N . GLN A 1 194 ? -18.196 -6.858 17.793 1.00 80.25 194 GLN A N 1
ATOM 1539 C CA . GLN A 1 194 ? -18.871 -6.636 19.078 1.00 80.25 194 GLN A CA 1
ATOM 1540 C C . GLN A 1 194 ? -20.052 -7.583 19.273 1.00 80.25 194 GLN A C 1
ATOM 1542 O O . GLN A 1 194 ? -20.703 -7.934 18.264 1.00 80.25 194 GLN A O 1
#

pLDDT: mean 78.8, std 21.42, range [31.2, 98.25]

Radius of gyration: 29.11 Å; chains: 1; bounding box: 51×35×102 Å

Organism: NCBI:txid166423

Secondary structure (DSSP, 8-state):
---HHHHHHHHHHHHHHHHHTTT-S------TT----------------------PEEEEEES--HHHHHHHHHHHHHHSSEEEESS--TT--EEEESS---HHHHHHHHHTPEEE-HHHHHHHHHHHH-EEEE-TT-SS-HHHHHHHHHHTT-EEES-GGGEEEEESTTSB-THHHHHHHHHSS---SGGGB-